Protein AF-A0A7S4SDG6-F1 (afdb_monomer)

Radius of gyration: 35.64 Å; Cα contacts (8 Å, |Δi|>4): 43; chains: 1; bounding box: 83×92×64 Å

Structure (mmCIF, N/CA/C/O backbone):
data_AF-A0A7S4SDG6-F1
#
_entry.id   AF-A0A7S4SDG6-F1
#
loop_
_atom_site.group_PDB
_atom_site.id
_atom_site.type_symbol
_atom_site.label_atom_id
_atom_site.label_alt_id
_atom_site.label_comp_id
_atom_site.label_asym_id
_atom_site.label_entity_id
_atom_site.label_seq_id
_atom_site.pdbx_PDB_ins_code
_atom_site.Cartn_x
_atom_site.Cartn_y
_atom_site.Cartn_z
_atom_site.occupancy
_atom_site.B_iso_or_equiv
_atom_site.auth_seq_id
_atom_sit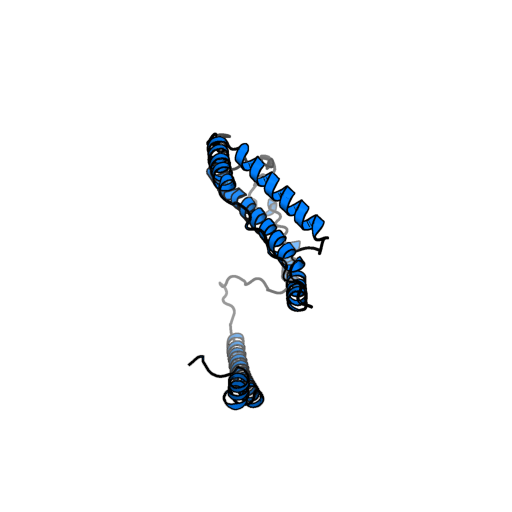e.auth_comp_id
_atom_site.auth_asym_id
_atom_site.auth_atom_id
_atom_site.pdbx_PDB_model_num
ATOM 1 N N . GLU A 1 1 ? -44.843 1.463 6.269 1.00 51.84 1 GLU A N 1
ATOM 2 C CA . GLU A 1 1 ? -44.405 0.567 7.367 1.00 51.84 1 GLU A CA 1
ATOM 3 C C . GLU A 1 1 ? -43.460 1.244 8.377 1.00 51.84 1 GLU A C 1
ATOM 5 O O . GLU A 1 1 ? -43.012 0.582 9.306 1.00 51.84 1 GLU A O 1
ATOM 10 N N . ASP A 1 2 ? -43.221 2.563 8.286 1.00 55.62 2 ASP A N 1
ATOM 11 C CA . ASP A 1 2 ? -42.221 3.277 9.100 1.00 55.62 2 ASP A CA 1
ATOM 12 C C . ASP A 1 2 ? -42.785 4.158 10.230 1.00 55.62 2 ASP A C 1
ATOM 14 O O . ASP A 1 2 ? -42.031 4.919 10.830 1.00 55.62 2 ASP A O 1
ATOM 18 N N . ASP A 1 3 ? -44.059 4.010 10.603 1.00 75.00 3 ASP A N 1
ATOM 19 C CA . ASP A 1 3 ? -44.690 4.850 11.642 1.00 75.00 3 ASP A CA 1
ATOM 20 C C . ASP A 1 3 ? -44.703 4.221 13.044 1.00 75.00 3 ASP A C 1
ATOM 22 O O . ASP A 1 3 ? -45.243 4.792 13.989 1.00 75.00 3 ASP A O 1
ATOM 26 N N . ARG A 1 4 ? -44.093 3.041 13.230 1.00 81.44 4 ARG A N 1
ATOM 27 C CA . ARG A 1 4 ? -44.053 2.411 14.561 1.00 81.44 4 ARG A CA 1
ATOM 28 C C . ARG A 1 4 ? -43.036 3.100 15.475 1.00 81.44 4 ARG A C 1
ATOM 30 O O . ARG A 1 4 ? -41.904 3.339 15.024 1.00 81.44 4 ARG A O 1
ATOM 37 N N . PRO A 1 5 ? -43.367 3.357 16.752 1.00 86.69 5 PRO A N 1
ATOM 38 C CA . PRO A 1 5 ? -42.433 3.929 17.713 1.00 86.69 5 PRO A CA 1
ATOM 39 C C . PRO A 1 5 ? -41.187 3.045 17.878 1.00 86.69 5 PRO A C 1
ATOM 41 O O . PRO A 1 5 ? -41.235 1.816 17.785 1.00 86.69 5 PRO A O 1
ATOM 44 N N . LEU A 1 6 ? -40.033 3.683 18.105 1.00 78.25 6 LEU A N 1
ATOM 45 C CA . LEU A 1 6 ? -38.722 3.019 18.147 1.00 78.25 6 LEU A CA 1
ATOM 46 C C . LEU A 1 6 ? -38.670 1.878 19.181 1.00 78.25 6 LEU A C 1
ATOM 48 O O . LEU A 1 6 ? -38.044 0.848 18.931 1.00 78.25 6 LEU A O 1
ATOM 52 N N . SER A 1 7 ? -39.357 2.043 20.313 1.00 82.44 7 SER A N 1
ATOM 53 C CA . SER A 1 7 ? -39.476 1.037 21.377 1.00 82.44 7 SER A CA 1
ATOM 54 C C . SER A 1 7 ? -40.078 -0.275 20.871 1.00 82.44 7 SER A C 1
ATOM 56 O O . SER A 1 7 ? -39.562 -1.354 21.162 1.00 82.44 7 SER A O 1
ATOM 58 N N . GLU A 1 8 ? -41.111 -0.188 20.041 1.00 80.88 8 GLU A N 1
ATOM 59 C CA . GLU A 1 8 ? -41.819 -1.339 19.491 1.00 80.88 8 GLU A CA 1
ATOM 60 C C . GLU A 1 8 ? -40.972 -2.059 18.430 1.00 80.88 8 GLU A C 1
ATOM 62 O O . GLU A 1 8 ? -40.900 -3.287 18.411 1.00 80.88 8 GLU A O 1
ATOM 67 N N . ARG A 1 9 ? -40.197 -1.317 17.623 1.00 77.56 9 ARG A N 1
ATOM 68 C CA . ARG A 1 9 ? -39.237 -1.917 16.672 1.00 77.56 9 ARG A CA 1
ATOM 69 C C . ARG A 1 9 ? -38.105 -2.661 17.371 1.00 77.56 9 ARG A C 1
ATOM 71 O O . ARG A 1 9 ? -37.624 -3.672 16.854 1.00 77.56 9 ARG A O 1
ATOM 78 N N . VAL A 1 10 ? -37.635 -2.158 18.512 1.00 75.88 10 VAL A N 1
ATOM 79 C CA . VAL A 1 10 ? -36.594 -2.828 19.306 1.00 75.88 10 VAL A CA 1
ATOM 80 C C . VAL A 1 10 ? -37.148 -4.108 19.928 1.00 75.88 10 VAL A C 1
ATOM 82 O O . VAL A 1 10 ? -36.482 -5.139 19.852 1.00 75.88 10 VAL A O 1
ATOM 85 N N . TYR A 1 11 ? -38.374 -4.072 20.451 1.00 76.06 11 TYR A N 1
ATOM 86 C CA . TYR A 1 11 ? -39.044 -5.242 21.021 1.00 76.06 11 TYR A CA 1
ATOM 87 C C . TYR A 1 11 ? -39.273 -6.345 19.974 1.00 76.06 11 TYR A C 1
ATOM 89 O O . TYR A 1 11 ? -38.861 -7.489 20.171 1.00 76.06 11 TYR A O 1
ATOM 97 N N . ILE A 1 12 ? -39.801 -5.983 18.801 1.00 74.50 12 ILE A N 1
ATOM 98 C CA . ILE A 1 12 ? -40.010 -6.899 17.668 1.00 74.50 12 ILE A CA 1
ATOM 99 C C . ILE A 1 12 ? -38.676 -7.498 17.191 1.00 74.50 12 ILE A C 1
ATOM 101 O O . ILE A 1 12 ? -38.557 -8.708 17.021 1.00 74.50 12 ILE A O 1
ATOM 105 N N . ASN A 1 13 ? -37.616 -6.692 17.060 1.00 69.69 13 ASN A N 1
ATOM 106 C CA . ASN A 1 13 ? -36.298 -7.202 16.666 1.00 69.69 13 ASN A CA 1
ATOM 107 C C . ASN A 1 13 ? -35.641 -8.117 17.711 1.00 69.69 13 ASN A C 1
ATOM 109 O O . ASN A 1 13 ? -34.747 -8.877 17.347 1.00 69.69 13 ASN A O 1
ATOM 113 N N . GLN A 1 14 ? -36.031 -8.044 18.983 1.00 64.75 14 GLN A N 1
ATOM 114 C CA . GLN A 1 14 ? -35.519 -8.933 20.030 1.00 64.75 14 GLN A CA 1
ATOM 115 C C . GLN A 1 14 ? -36.336 -10.226 20.153 1.00 64.75 14 GLN A C 1
ATOM 117 O O . GLN A 1 14 ? -35.763 -11.265 20.485 1.00 64.75 14 GLN A O 1
ATOM 122 N N . HIS A 1 15 ? -37.638 -10.180 19.849 1.00 61.69 15 HIS A N 1
ATOM 123 C CA . HIS A 1 15 ? -38.548 -11.320 19.985 1.00 61.69 15 HIS A CA 1
ATOM 124 C C . HIS A 1 15 ? -38.776 -12.108 18.682 1.00 61.69 15 HIS A C 1
ATOM 126 O O . HIS A 1 15 ? -38.845 -13.335 18.736 1.00 61.69 15 HIS A O 1
ATOM 132 N N . GLU A 1 16 ? -38.821 -11.458 17.513 1.00 62.25 16 GLU A N 1
ATOM 133 C CA . GLU A 1 16 ? -39.045 -12.131 16.219 1.00 62.25 16 GLU A CA 1
ATOM 134 C C . GLU A 1 16 ? -37.749 -12.619 15.560 1.00 62.25 16 GLU A C 1
ATOM 136 O O . GLU A 1 16 ? -37.719 -13.687 14.943 1.00 62.25 16 GLU A O 1
ATOM 141 N N . LYS A 1 17 ? -36.629 -11.902 15.732 1.00 55.94 17 LYS A N 1
ATOM 142 C CA . LYS A 1 17 ? -35.307 -12.408 15.326 1.00 55.94 17 LYS A CA 1
ATOM 143 C C . LYS A 1 17 ? -34.803 -13.339 16.419 1.00 55.94 17 LYS A C 1
ATOM 145 O O . LYS A 1 17 ? -34.017 -12.939 17.274 1.00 55.94 17 LYS A O 1
ATOM 150 N N . GLY A 1 18 ? -35.327 -14.565 16.384 1.00 56.06 18 GLY A N 1
ATOM 151 C CA . GLY A 1 18 ? -35.148 -15.631 17.364 1.00 56.06 18 GLY A CA 1
ATOM 152 C C . GLY A 1 18 ? -33.815 -15.603 18.113 1.00 56.06 18 GLY A C 1
ATOM 153 O O . GLY A 1 18 ? -32.746 -15.446 17.518 1.00 56.06 18 GLY A O 1
ATOM 154 N N . SER A 1 19 ? -33.922 -15.760 19.435 1.00 56.44 19 SER A N 1
ATOM 155 C CA . SER A 1 19 ? -32.847 -15.722 20.428 1.00 56.44 19 SER A CA 1
ATOM 156 C C . SER A 1 19 ? -31.460 -16.041 19.855 1.00 56.44 19 SER A C 1
ATOM 158 O O . SER A 1 19 ? -31.201 -17.125 19.331 1.00 56.44 19 SER A O 1
ATOM 160 N N . SER A 1 20 ? -30.528 -15.092 19.993 1.00 61.12 20 SER A N 1
ATOM 161 C CA . SER A 1 20 ? -29.140 -15.181 19.500 1.00 61.12 20 SER A CA 1
ATOM 162 C C . SER A 1 20 ? -28.416 -16.498 19.846 1.00 61.12 20 SER A C 1
ATOM 164 O O . SER A 1 20 ? -27.476 -16.892 19.155 1.00 61.12 20 SER A O 1
ATOM 166 N N . SER A 1 21 ? -28.883 -17.194 20.884 1.00 64.81 21 SER A N 1
ATOM 167 C CA . SER A 1 21 ? -28.520 -18.558 21.273 1.00 64.81 21 SER A CA 1
ATOM 168 C C . SER A 1 21 ? -28.777 -19.603 20.173 1.00 64.81 21 SER A C 1
ATOM 170 O O . SER A 1 21 ? -27.842 -20.305 19.779 1.00 64.81 21 SER A O 1
ATOM 172 N N . LYS A 1 22 ? -29.989 -19.664 19.600 1.00 68.25 22 LYS A N 1
ATOM 173 C CA . LYS A 1 22 ? -30.347 -20.657 18.569 1.00 68.25 22 LYS A CA 1
ATOM 174 C C . LYS A 1 22 ? -29.504 -20.474 17.306 1.00 68.25 22 LYS A C 1
ATOM 176 O O . LYS A 1 22 ? -28.868 -21.418 16.842 1.00 68.25 22 LYS A O 1
ATOM 181 N N . LEU A 1 23 ? -29.356 -19.231 16.843 1.00 68.94 23 LEU A N 1
ATOM 182 C CA . LEU A 1 23 ? -28.504 -18.902 15.693 1.00 68.94 23 LEU A CA 1
ATOM 183 C C . LEU A 1 23 ? -27.019 -19.234 15.924 1.00 68.94 23 LEU A C 1
ATOM 185 O O . LEU A 1 23 ? -26.302 -19.564 14.976 1.00 68.94 23 LEU A O 1
ATOM 189 N N . ARG A 1 24 ? -26.526 -19.141 17.167 1.00 74.44 24 ARG A N 1
ATOM 190 C CA . ARG A 1 24 ? -25.157 -19.553 17.522 1.00 74.44 24 ARG A CA 1
ATOM 191 C C . ARG A 1 24 ? -25.009 -21.075 17.517 1.00 74.44 24 ARG A C 1
ATOM 193 O O . ARG A 1 24 ? -24.010 -21.555 16.981 1.00 74.44 24 ARG A O 1
ATOM 200 N N . SER A 1 25 ? -25.995 -21.807 18.038 1.00 82.31 25 SER A N 1
ATOM 201 C CA . SER A 1 25 ? -25.990 -23.278 18.040 1.00 82.31 25 SER A CA 1
ATOM 202 C C . SER A 1 25 ? -25.995 -23.856 16.620 1.00 82.31 25 SER A C 1
ATOM 204 O O . SER A 1 25 ? -25.106 -24.627 16.270 1.00 82.31 25 SER A O 1
ATOM 206 N N . GLU A 1 26 ? -26.854 -23.353 15.729 1.00 84.25 26 GLU A N 1
ATOM 207 C CA . GLU A 1 26 ? -26.905 -23.820 14.337 1.00 84.25 26 GLU A CA 1
ATOM 208 C C . GLU A 1 26 ? -25.606 -23.550 13.566 1.00 84.25 26 GLU A C 1
ATOM 210 O O . GLU A 1 26 ? -25.170 -24.355 12.736 1.00 84.25 26 GLU A O 1
ATOM 215 N N . LYS A 1 27 ? -24.958 -22.405 13.822 1.00 86.31 27 LYS A N 1
ATOM 216 C CA . LYS A 1 27 ? -23.655 -22.084 13.223 1.00 86.31 27 LYS A CA 1
ATOM 217 C C . LYS A 1 27 ? -22.557 -23.017 13.734 1.00 86.31 27 LYS A C 1
ATOM 219 O O . LYS A 1 27 ? -21.703 -23.424 12.941 1.00 86.31 27 LYS A O 1
ATOM 224 N N . ALA A 1 28 ? -22.578 -23.368 15.020 1.00 88.88 28 ALA A N 1
ATOM 225 C CA . ALA A 1 28 ? -21.643 -24.328 15.597 1.00 88.88 28 ALA A CA 1
ATOM 226 C C . ALA A 1 28 ? -21.824 -25.723 14.974 1.00 88.88 28 ALA A C 1
ATOM 228 O O . ALA A 1 28 ? -20.839 -26.327 14.539 1.00 88.88 28 ALA A O 1
ATOM 229 N N . ASP A 1 29 ? -23.067 -26.175 14.802 1.00 92.38 29 ASP A N 1
ATOM 230 C CA . ASP A 1 29 ? -23.379 -27.476 14.201 1.00 92.38 29 ASP A CA 1
ATOM 231 C C . ASP A 1 29 ? -22.955 -27.559 12.732 1.00 92.38 29 ASP A C 1
ATOM 233 O O . ASP A 1 29 ? -22.361 -28.552 12.295 1.00 92.38 29 ASP A O 1
ATOM 237 N N . LYS A 1 30 ? -23.192 -26.493 11.956 1.00 94.25 30 LYS A N 1
ATOM 238 C CA . LYS A 1 30 ? -22.725 -26.394 10.562 1.00 94.25 30 LYS A CA 1
ATOM 239 C C . LYS A 1 30 ? -21.200 -26.488 10.480 1.00 94.25 30 LYS A C 1
ATOM 241 O O . LYS A 1 3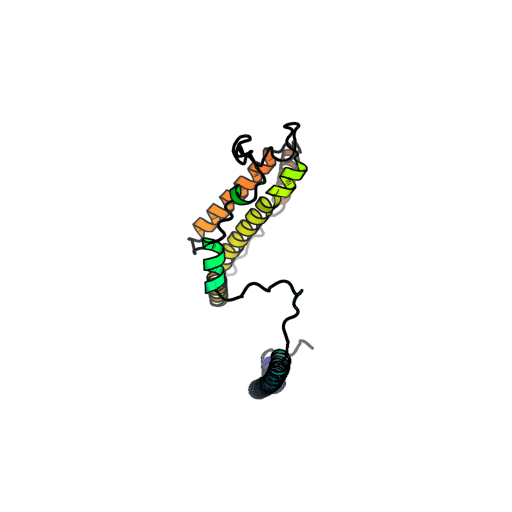0 ? -20.673 -27.221 9.639 1.00 94.25 30 LYS A O 1
ATOM 246 N N . LYS A 1 31 ? -20.483 -25.811 11.384 1.00 95.44 31 LYS A N 1
ATOM 247 C CA . LYS A 1 31 ? -19.014 -25.864 11.451 1.00 95.44 31 LYS A CA 1
ATOM 248 C C . LYS A 1 31 ? -18.513 -27.263 11.826 1.00 95.44 31 LYS A C 1
ATOM 250 O O . LYS A 1 31 ? -17.580 -27.761 11.197 1.00 95.44 31 LYS A O 1
ATOM 255 N N . ALA A 1 32 ? -19.153 -27.923 12.789 1.00 95.94 32 ALA A N 1
ATOM 256 C CA . ALA A 1 32 ? -18.803 -29.283 13.195 1.00 95.94 32 ALA A CA 1
ATOM 257 C C . ALA A 1 32 ? -19.003 -30.298 12.053 1.00 95.94 32 ALA A C 1
ATOM 259 O O . ALA A 1 32 ? -18.130 -31.135 11.803 1.00 95.94 32 ALA A O 1
ATOM 260 N N . LYS A 1 33 ? -20.112 -30.192 11.305 1.00 96.62 33 LYS A N 1
ATOM 261 C CA . LYS A 1 33 ? -20.370 -31.022 10.114 1.00 96.62 33 LYS A CA 1
ATOM 262 C C . LYS A 1 33 ? -19.314 -30.798 9.026 1.00 96.62 33 LYS A C 1
ATOM 264 O O . LYS A 1 33 ? -18.782 -31.770 8.491 1.00 96.62 33 LYS A O 1
ATOM 269 N N . ALA A 1 34 ? -18.955 -29.543 8.747 1.00 95.88 34 ALA A N 1
ATOM 270 C CA . ALA A 1 34 ? -17.927 -29.212 7.759 1.00 95.88 34 ALA A CA 1
ATOM 271 C C . ALA A 1 34 ? -16.552 -29.806 8.121 1.00 95.88 34 ALA A C 1
ATOM 273 O O . ALA A 1 34 ? -15.888 -30.394 7.266 1.00 95.88 34 ALA A O 1
ATOM 274 N N . LEU A 1 35 ? -16.154 -29.729 9.397 1.00 96.06 35 LEU A N 1
ATOM 275 C CA . LEU A 1 35 ? -14.890 -30.300 9.875 1.00 96.06 35 LEU A CA 1
ATOM 276 C C . LEU A 1 35 ? -14.844 -31.828 9.737 1.00 96.06 35 LEU A C 1
ATOM 278 O O . LEU A 1 35 ? -13.826 -32.362 9.298 1.00 96.06 35 LEU A O 1
ATOM 282 N N . LYS A 1 36 ? -15.947 -32.533 10.034 1.00 96.81 36 LYS A N 1
ATOM 283 C CA . LYS A 1 36 ? -16.042 -33.993 9.838 1.00 96.81 36 LYS A CA 1
ATOM 284 C C . LYS A 1 36 ? -15.897 -34.400 8.366 1.00 96.81 36 LYS A C 1
ATOM 286 O O . LYS A 1 36 ? -15.268 -35.411 8.062 1.00 96.81 36 LYS A O 1
ATOM 291 N N . ILE A 1 37 ? -16.459 -33.622 7.441 1.00 97.19 37 ILE A N 1
ATOM 292 C CA . ILE A 1 37 ? -16.331 -33.895 6.000 1.00 97.19 37 ILE A CA 1
ATOM 293 C C . ILE A 1 37 ? -14.890 -33.647 5.534 1.00 97.19 37 ILE A C 1
ATOM 295 O O . ILE A 1 37 ? -14.328 -34.465 4.803 1.00 97.19 37 ILE A O 1
ATOM 299 N N . ALA A 1 38 ? -14.273 -32.548 5.979 1.00 96.00 38 ALA A N 1
ATOM 300 C CA . ALA A 1 38 ? -12.896 -32.210 5.631 1.00 96.00 38 ALA A CA 1
ATOM 301 C C . ALA A 1 38 ? -11.896 -33.266 6.132 1.00 96.00 38 ALA A C 1
ATOM 303 O O . ALA A 1 38 ? -11.027 -33.696 5.371 1.00 96.00 38 ALA A O 1
ATOM 304 N N . SER A 1 39 ? -12.048 -33.743 7.373 1.00 97.00 39 SER A N 1
ATOM 305 C CA . SER A 1 39 ? -11.178 -34.787 7.928 1.00 97.00 39 SER A CA 1
ATOM 306 C C . SER A 1 39 ? -11.312 -36.112 7.171 1.00 97.00 39 SER A C 1
ATOM 308 O O . SER A 1 39 ? -10.298 -36.734 6.849 1.00 97.00 39 SER A O 1
ATOM 310 N N . LYS A 1 40 ? -12.538 -36.503 6.790 1.00 97.06 40 LYS A N 1
ATOM 311 C CA . LYS A 1 40 ? -12.788 -37.700 5.971 1.00 97.06 40 LYS A CA 1
ATOM 312 C C . LYS A 1 40 ? -12.118 -37.606 4.594 1.00 97.06 40 LYS A C 1
ATOM 314 O O . LYS A 1 40 ? -11.449 -38.552 4.181 1.00 97.06 40 LYS A O 1
ATOM 319 N N . ARG A 1 41 ? -12.233 -36.459 3.910 1.00 95.56 41 ARG A N 1
ATOM 320 C CA . ARG A 1 41 ? -11.563 -36.221 2.614 1.00 95.56 41 ARG A CA 1
ATOM 321 C C . ARG A 1 41 ? -10.042 -36.292 2.740 1.00 95.56 41 ARG A C 1
ATOM 323 O O . ARG A 1 41 ? -9.378 -36.915 1.916 1.00 95.56 41 ARG A O 1
ATOM 330 N N . LEU A 1 42 ? -9.489 -35.703 3.799 1.00 94.50 42 LEU A N 1
ATOM 331 C CA . LEU A 1 42 ? -8.048 -35.707 4.039 1.00 94.50 42 LEU A CA 1
ATOM 332 C C . LEU A 1 42 ? -7.510 -37.119 4.322 1.00 94.50 42 LEU A C 1
ATOM 334 O O . LEU A 1 42 ? -6.426 -37.464 3.851 1.00 94.50 42 LEU A O 1
ATOM 338 N N . ALA A 1 43 ? -8.271 -37.954 5.036 1.00 93.88 43 ALA A N 1
ATOM 339 C CA . ALA A 1 43 ? -7.926 -39.359 5.249 1.00 93.88 43 ALA A CA 1
ATOM 340 C C . ALA A 1 43 ? -7.910 -40.153 3.929 1.00 93.88 43 ALA A C 1
ATOM 342 O O . ALA A 1 43 ? -6.941 -40.865 3.665 1.00 93.88 43 ALA A O 1
ATOM 343 N N . GLN A 1 44 ? -8.914 -39.961 3.065 1.00 91.75 44 GLN A N 1
ATOM 344 C CA . GLN A 1 44 ? -8.975 -40.600 1.742 1.00 91.75 44 GLN A CA 1
ATOM 345 C C . GLN A 1 44 ? -7.805 -40.188 0.835 1.00 91.75 44 GLN A C 1
ATOM 347 O O . GLN A 1 44 ? -7.203 -41.028 0.172 1.00 91.75 44 GLN A O 1
ATOM 352 N N . MET A 1 45 ? -7.412 -38.910 0.837 1.00 88.19 45 MET A N 1
ATOM 353 C CA . MET A 1 45 ? -6.241 -38.462 0.066 1.00 88.19 45 MET A CA 1
ATOM 354 C C . MET A 1 45 ? -4.920 -39.044 0.589 1.00 88.19 45 MET A C 1
ATOM 356 O O . MET A 1 45 ? -3.958 -39.192 -0.167 1.00 88.19 45 MET A O 1
ATOM 360 N N . LYS A 1 46 ? -4.834 -39.348 1.889 1.00 88.75 46 LYS A N 1
ATOM 361 C CA . LYS A 1 46 ? -3.640 -39.964 2.480 1.00 88.75 46 LYS A CA 1
ATOM 362 C C . LYS A 1 46 ? -3.535 -41.453 2.146 1.00 88.75 46 LYS A C 1
ATOM 364 O O . LYS A 1 46 ? -2.417 -41.914 1.917 1.00 88.75 46 LYS A O 1
ATOM 369 N N . SER A 1 47 ? -4.647 -42.189 2.084 1.00 79.88 47 SER A N 1
ATOM 370 C CA . SER A 1 47 ? -4.622 -43.612 1.718 1.00 79.88 47 SER A CA 1
ATOM 371 C C . SER A 1 47 ? -4.226 -43.817 0.252 1.00 79.88 47 SER A C 1
ATOM 373 O O . SER A 1 47 ? -3.318 -44.600 -0.020 1.00 79.88 47 SER A O 1
ATOM 375 N N . THR A 1 48 ? -4.772 -43.028 -0.679 1.00 74.38 48 THR A N 1
ATOM 376 C CA . THR A 1 48 ? -4.429 -43.127 -2.115 1.00 74.38 48 THR A CA 1
ATOM 377 C C . THR A 1 48 ? -2.967 -42.759 -2.414 1.00 74.38 48 THR A C 1
ATOM 379 O O . THR A 1 48 ? -2.311 -43.374 -3.259 1.00 74.38 48 THR A O 1
ATOM 382 N N . LYS A 1 49 ? -2.386 -41.802 -1.674 1.00 69.88 49 LYS A N 1
ATOM 383 C CA . LYS A 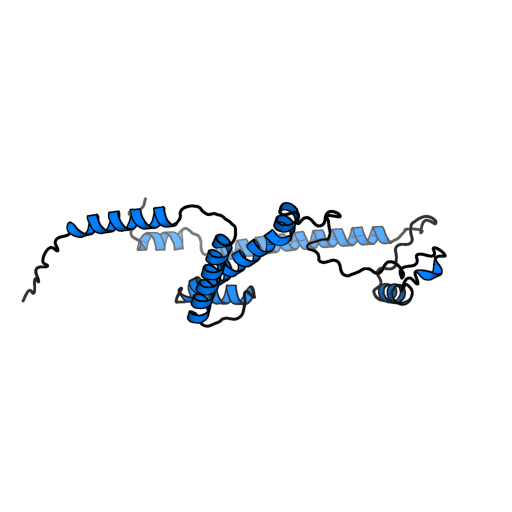1 49 ? -0.947 -41.481 -1.767 1.00 69.88 49 LYS A CA 1
ATOM 384 C C . LYS A 1 49 ? -0.034 -42.595 -1.244 1.00 69.88 49 LYS A C 1
ATOM 386 O O . LYS A 1 49 ? 1.125 -42.654 -1.651 1.00 69.88 49 LYS A O 1
ATOM 391 N N . LYS A 1 50 ? -0.504 -43.445 -0.324 1.00 66.75 50 LYS A N 1
ATOM 392 C CA . LYS A 1 50 ? 0.306 -44.541 0.230 1.00 66.75 50 LYS A CA 1
ATOM 393 C C . LYS A 1 50 ? 0.420 -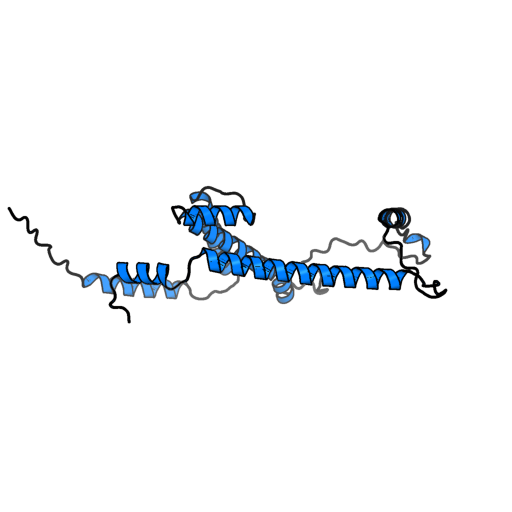45.704 -0.761 1.00 66.75 50 LYS A C 1
ATOM 395 O O . LYS A 1 50 ? 1.498 -46.276 -0.890 1.00 66.75 50 LYS A O 1
ATOM 400 N N . GLU A 1 51 ? -0.642 -45.991 -1.512 1.00 60.78 51 GLU A N 1
ATOM 401 C CA . GLU A 1 51 ? -0.668 -47.067 -2.516 1.00 60.78 51 GLU A CA 1
ATOM 402 C C . GLU A 1 51 ? 0.224 -46.768 -3.731 1.00 60.78 51 GLU A C 1
ATOM 404 O O . GLU A 1 51 ? 0.956 -47.637 -4.202 1.00 60.78 51 GLU A O 1
ATOM 409 N N . THR A 1 52 ? 0.271 -45.513 -4.184 1.00 58.53 52 THR A N 1
ATOM 410 C CA . THR A 1 52 ? 1.080 -45.108 -5.354 1.00 58.53 52 THR A CA 1
ATOM 411 C C . THR A 1 52 ? 2.595 -45.127 -5.120 1.00 58.53 52 THR A C 1
ATOM 413 O O . THR A 1 52 ? 3.362 -45.135 -6.086 1.00 58.53 52 THR A O 1
ATOM 416 N N . LYS A 1 53 ? 3.054 -45.175 -3.862 1.00 59.28 53 LYS A N 1
ATOM 417 C CA . LYS A 1 53 ? 4.486 -45.232 -3.510 1.00 59.28 53 LYS A CA 1
ATOM 418 C C . LYS A 1 53 ? 5.046 -46.652 -3.390 1.00 59.28 53 LYS A C 1
ATOM 420 O O . LYS A 1 53 ? 6.261 -46.801 -3.313 1.00 59.28 53 LYS A O 1
ATOM 425 N N . ALA A 1 54 ? 4.205 -47.688 -3.372 1.00 59.81 54 ALA A N 1
ATOM 426 C CA . ALA A 1 54 ? 4.656 -49.022 -2.982 1.00 59.81 54 ALA A CA 1
ATOM 427 C C . ALA A 1 54 ? 5.396 -49.810 -4.079 1.00 59.81 54 ALA A C 1
ATOM 429 O O . ALA A 1 54 ? 6.121 -50.741 -3.743 1.00 59.81 54 ALA A O 1
ATOM 430 N N . ARG A 1 55 ? 5.269 -49.488 -5.376 1.00 63.75 55 ARG A N 1
ATOM 431 C CA . ARG A 1 55 ? 5.937 -50.259 -6.445 1.00 63.75 55 ARG A CA 1
ATOM 432 C C . ARG A 1 55 ? 6.206 -49.420 -7.695 1.00 63.75 55 ARG A C 1
ATOM 434 O O . ARG A 1 55 ? 5.382 -49.387 -8.601 1.00 63.75 55 ARG A O 1
ATOM 441 N N . LYS A 1 56 ? 7.383 -48.800 -7.803 1.00 61.75 56 LYS A N 1
ATOM 442 C CA . LYS A 1 56 ? 7.923 -48.383 -9.110 1.00 61.75 56 LYS A CA 1
ATOM 443 C C . LYS A 1 56 ? 9.377 -48.827 -9.234 1.00 61.75 56 LYS A C 1
ATOM 445 O O . LYS A 1 56 ? 10.264 -48.287 -8.580 1.00 61.75 56 LYS A O 1
ATOM 450 N N . LYS A 1 57 ? 9.603 -49.846 -10.070 1.00 65.94 57 LYS A N 1
ATOM 451 C CA . LYS A 1 57 ? 10.934 -50.205 -10.571 1.00 65.94 57 LYS A CA 1
ATOM 452 C C . LYS A 1 57 ? 11.416 -49.032 -11.432 1.00 65.94 57 LYS A C 1
ATOM 454 O O . LYS A 1 57 ? 10.682 -48.582 -12.309 1.00 65.94 57 LYS A O 1
ATOM 459 N N . LYS A 1 58 ? 12.598 -48.494 -11.128 1.00 61.16 58 LYS A N 1
ATOM 460 C CA . LYS A 1 58 ? 13.161 -47.320 -11.810 1.00 61.16 58 LYS A CA 1
ATOM 461 C C . LYS A 1 58 ? 13.471 -47.686 -13.269 1.00 61.16 58 LYS A C 1
ATOM 463 O O . LYS A 1 58 ? 14.167 -48.665 -13.520 1.00 61.16 58 LYS A O 1
ATOM 468 N N . SER A 1 59 ? 12.915 -46.931 -14.215 1.00 69.19 59 SER A N 1
ATOM 469 C CA . SER A 1 59 ? 13.252 -47.022 -15.642 1.00 69.19 59 SER A CA 1
ATOM 470 C C . SER A 1 59 ? 14.710 -46.601 -15.850 1.00 69.19 59 SER A C 1
ATOM 472 O O . SER A 1 59 ? 15.146 -45.621 -15.252 1.00 69.19 59 SER A O 1
ATOM 474 N N . LYS A 1 60 ? 15.453 -47.312 -16.711 1.00 67.12 60 LYS A N 1
ATOM 475 C CA . LYS A 1 60 ? 16.852 -46.983 -17.057 1.00 67.12 60 LYS A CA 1
ATOM 476 C C . LYS A 1 60 ? 16.998 -45.659 -17.825 1.00 67.12 60 LYS A C 1
ATOM 478 O O . LYS A 1 60 ? 18.105 -45.146 -17.919 1.00 67.12 60 LYS A O 1
ATOM 483 N N . HIS A 1 61 ? 15.904 -45.121 -18.363 1.00 68.38 61 HIS A N 1
ATOM 484 C CA . HIS A 1 61 ? 15.896 -43.915 -19.200 1.00 68.38 61 HIS A CA 1
ATOM 485 C C . HIS A 1 61 ? 14.997 -42.805 -18.647 1.00 68.38 61 HIS A C 1
ATOM 487 O O . HIS A 1 61 ? 14.647 -41.875 -19.366 1.00 68.38 61 HIS A O 1
ATOM 493 N N . ALA A 1 62 ? 14.595 -42.891 -17.376 1.00 60.97 62 ALA A N 1
ATOM 494 C CA . ALA A 1 62 ? 13.990 -41.743 -16.716 1.00 60.97 62 ALA A CA 1
ATOM 495 C C . ALA A 1 62 ? 15.108 -40.766 -16.312 1.00 60.97 62 ALA A C 1
ATOM 497 O O . ALA A 1 62 ? 16.109 -41.222 -15.752 1.00 60.97 62 ALA A O 1
ATOM 498 N N . PRO A 1 63 ? 14.964 -39.453 -16.566 1.00 64.75 63 PRO A N 1
ATOM 499 C CA . PRO A 1 63 ? 15.889 -38.472 -16.020 1.00 64.75 63 PRO A CA 1
ATOM 500 C C . PRO A 1 63 ? 15.946 -38.650 -14.500 1.00 64.75 63 PRO A C 1
ATOM 502 O O . PRO A 1 63 ? 14.914 -38.782 -13.839 1.00 64.75 63 PRO A O 1
ATOM 505 N N . THR A 1 64 ? 17.159 -38.726 -13.955 1.00 65.56 64 THR A N 1
ATOM 506 C CA . THR A 1 64 ? 17.380 -38.863 -12.516 1.00 65.56 64 THR A CA 1
ATOM 507 C C . THR A 1 64 ? 16.797 -37.635 -11.827 1.00 65.56 64 THR A C 1
ATOM 509 O O . THR A 1 64 ? 17.377 -36.555 -11.900 1.00 65.56 64 THR A O 1
ATOM 512 N N . GLU A 1 65 ? 15.644 -37.783 -11.173 1.00 54.38 65 GLU A N 1
ATOM 513 C CA . GLU A 1 65 ? 15.113 -36.750 -10.287 1.00 54.38 65 GLU A CA 1
ATOM 514 C C . GLU A 1 65 ? 16.160 -36.499 -9.197 1.00 54.38 65 GLU A C 1
ATOM 516 O O . GLU A 1 65 ? 16.434 -37.362 -8.358 1.00 54.38 65 GLU A O 1
ATOM 521 N N . SER A 1 66 ? 16.809 -35.337 -9.259 1.00 58.38 66 SER A N 1
ATOM 522 C CA . SER A 1 66 ? 17.730 -34.871 -8.233 1.00 58.38 66 SER A CA 1
ATOM 523 C C . SER A 1 66 ? 17.023 -34.923 -6.882 1.00 58.38 66 SER A C 1
ATOM 525 O O . SER A 1 66 ? 15.924 -34.388 -6.725 1.00 58.38 66 SER A O 1
ATOM 527 N N . SER A 1 67 ? 17.652 -35.593 -5.923 1.00 55.66 67 SER A N 1
ATOM 528 C CA . SER A 1 67 ? 17.185 -35.718 -4.548 1.00 55.66 67 SER A CA 1
ATOM 529 C C . SER A 1 67 ? 16.668 -34.385 -3.993 1.00 55.66 67 SER A C 1
ATOM 531 O O . SER A 1 67 ? 17.374 -33.380 -3.994 1.00 55.66 67 SER A O 1
ATOM 533 N N . SER A 1 68 ? 15.438 -34.379 -3.469 1.00 61.72 68 SER A N 1
ATOM 534 C CA . SER A 1 68 ? 14.854 -33.218 -2.786 1.00 61.72 68 SER A CA 1
ATOM 535 C C . SER A 1 68 ? 15.386 -33.037 -1.355 1.00 61.72 68 SER A C 1
ATOM 537 O O . SER A 1 68 ? 14.811 -32.279 -0.570 1.00 61.72 68 SER A O 1
ATOM 539 N N . LEU A 1 69 ? 16.419 -33.786 -0.952 1.00 69.25 69 LEU A N 1
ATOM 540 C CA . LEU A 1 69 ? 17.024 -33.640 0.365 1.00 69.25 69 LEU A CA 1
ATOM 541 C C . LEU A 1 69 ? 17.867 -32.367 0.393 1.00 69.25 69 LEU A C 1
ATOM 543 O O . LEU A 1 69 ? 18.770 -32.168 -0.413 1.00 69.25 69 LEU A O 1
ATOM 547 N N . ARG A 1 70 ? 17.624 -31.534 1.408 1.00 62.31 70 ARG A N 1
ATOM 548 C CA . ARG A 1 70 ? 18.378 -30.298 1.664 1.00 62.31 70 ARG A CA 1
ATOM 549 C C . ARG A 1 70 ? 19.895 -30.523 1.724 1.00 62.31 70 ARG A C 1
ATOM 551 O O . ARG A 1 70 ? 20.653 -29.628 1.380 1.00 62.31 70 ARG A O 1
ATOM 558 N N . ARG A 1 71 ? 20.338 -31.713 2.141 1.00 69.25 71 ARG A N 1
ATOM 559 C CA . ARG A 1 71 ? 21.760 -32.079 2.172 1.00 69.25 71 ARG A CA 1
ATOM 560 C C . ARG A 1 71 ? 22.358 -32.197 0.765 1.00 69.25 71 ARG A C 1
ATOM 562 O O . ARG A 1 71 ? 23.447 -31.680 0.553 1.00 69.25 71 ARG A O 1
ATOM 569 N N . ASP A 1 72 ? 21.615 -32.777 -0.177 1.00 61.72 72 ASP A N 1
ATOM 570 C CA . ASP A 1 72 ? 22.046 -32.955 -1.571 1.00 61.72 72 ASP A CA 1
ATOM 571 C C . ASP A 1 72 ? 21.985 -31.644 -2.372 1.00 61.72 72 ASP A C 1
ATOM 573 O O . ASP A 1 72 ? 22.767 -31.417 -3.296 1.00 61.72 72 ASP A O 1
ATOM 577 N N . TYR A 1 73 ? 21.104 -30.729 -1.962 1.00 63.28 73 TYR A N 1
ATOM 578 C CA . TYR A 1 73 ? 21.057 -29.362 -2.478 1.00 63.28 73 TYR A CA 1
ATOM 579 C C . TYR A 1 73 ? 22.362 -28.599 -2.198 1.00 63.28 73 TYR A C 1
ATOM 581 O O . TYR A 1 73 ? 22.898 -27.951 -3.088 1.00 63.28 73 TYR A O 1
ATOM 589 N N . TYR A 1 74 ? 22.925 -28.709 -0.989 1.00 62.34 74 TYR A N 1
ATOM 590 C CA . TYR A 1 74 ? 24.174 -28.008 -0.658 1.00 62.34 74 TYR A CA 1
ATOM 591 C C . TYR A 1 74 ? 25.427 -28.713 -1.167 1.00 62.34 74 TYR A C 1
ATOM 593 O O . TYR A 1 74 ? 26.389 -28.032 -1.514 1.00 62.34 74 TYR A O 1
ATOM 601 N N . THR A 1 75 ? 25.443 -30.046 -1.245 1.00 62.59 75 THR A N 1
ATOM 602 C CA . THR A 1 75 ? 26.568 -30.738 -1.887 1.00 62.59 75 THR A CA 1
ATOM 603 C C . THR A 1 75 ? 26.596 -30.451 -3.379 1.00 62.59 75 THR A C 1
ATOM 605 O O . THR A 1 75 ? 27.665 -30.118 -3.867 1.00 62.59 75 THR A O 1
ATOM 608 N N . SER A 1 76 ? 25.456 -30.448 -4.081 1.00 58.41 76 SER A N 1
ATOM 609 C CA . SER A 1 76 ? 25.422 -30.049 -5.497 1.00 58.41 76 SER A CA 1
ATOM 610 C C . SER A 1 76 ? 25.755 -28.571 -5.718 1.00 58.41 76 SER A C 1
ATOM 612 O O . SER A 1 76 ? 26.436 -28.274 -6.688 1.00 58.41 76 SER A O 1
ATOM 614 N N . LEU A 1 77 ? 25.383 -27.647 -4.826 1.00 58.62 77 LEU A N 1
ATOM 615 C CA . LEU A 1 77 ? 25.807 -26.240 -4.932 1.00 58.62 77 LEU A CA 1
ATOM 616 C C . LEU A 1 77 ? 27.305 -26.029 -4.664 1.00 58.62 77 LEU A C 1
ATOM 618 O O . LEU A 1 77 ? 27.920 -25.203 -5.331 1.00 58.62 77 LEU A O 1
ATOM 622 N N . ASN A 1 78 ? 27.901 -26.771 -3.724 1.00 55.91 78 ASN A N 1
ATOM 623 C CA . ASN A 1 78 ? 29.328 -26.639 -3.407 1.00 55.91 78 ASN A CA 1
ATOM 624 C C . ASN A 1 78 ? 30.239 -27.466 -4.329 1.00 55.91 78 ASN A C 1
ATOM 626 O O . ASN A 1 78 ? 31.394 -27.094 -4.512 1.00 55.91 78 ASN A O 1
ATOM 630 N N . SER A 1 79 ? 29.753 -28.566 -4.919 1.00 54.31 79 SER A N 1
ATOM 631 C CA . SER A 1 79 ? 30.510 -29.377 -5.887 1.00 54.31 79 SER A CA 1
ATOM 632 C C . SER A 1 79 ? 30.240 -28.992 -7.344 1.00 54.31 79 SER A C 1
ATOM 634 O O . SER A 1 79 ? 31.091 -29.237 -8.191 1.00 54.31 79 SER A O 1
ATOM 636 N N . ASN A 1 80 ? 29.093 -28.360 -7.633 1.00 50.16 80 ASN A N 1
ATOM 637 C CA . ASN A 1 80 ? 28.788 -27.685 -8.899 1.00 50.16 80 ASN A CA 1
ATOM 638 C C . ASN A 1 80 ? 28.774 -26.163 -8.715 1.00 50.16 80 ASN A C 1
ATOM 640 O O . ASN A 1 80 ? 27.927 -25.466 -9.281 1.00 50.16 80 ASN A O 1
ATOM 644 N N . ALA A 1 81 ? 29.786 -25.615 -8.040 1.00 53.84 81 ALA A N 1
ATOM 645 C CA . ALA A 1 81 ? 30.393 -24.430 -8.624 1.00 53.84 81 ALA A CA 1
ATOM 646 C C . ALA A 1 81 ? 30.887 -24.887 -10.002 1.00 53.84 81 ALA A C 1
ATOM 648 O O . ALA A 1 81 ? 31.976 -25.443 -10.114 1.00 53.84 81 ALA A O 1
ATOM 649 N N . LEU A 1 82 ? 29.994 -24.807 -10.998 1.00 54.44 82 LEU A N 1
ATOM 650 C CA . LEU A 1 82 ? 30.238 -25.083 -12.402 1.00 54.44 82 LEU A CA 1
ATOM 651 C C . LEU A 1 82 ? 31.541 -24.382 -12.739 1.00 54.44 82 LEU A C 1
ATOM 653 O O . LEU A 1 82 ? 31.575 -23.171 -12.954 1.00 54.44 82 LEU A O 1
ATOM 657 N N . ASN A 1 83 ? 32.629 -25.144 -12.718 1.00 51.75 83 ASN A N 1
ATOM 658 C CA . ASN A 1 83 ? 33.888 -24.690 -13.238 1.00 51.75 83 ASN A CA 1
ATOM 659 C C . ASN A 1 83 ? 33.644 -24.661 -14.740 1.00 51.75 83 ASN A C 1
ATOM 661 O O . ASN A 1 83 ? 33.832 -25.657 -15.426 1.00 51.75 83 ASN A O 1
ATOM 665 N N . ILE A 1 84 ? 33.117 -23.535 -15.220 1.00 54.94 84 ILE A N 1
ATOM 666 C CA . ILE A 1 84 ? 32.793 -23.252 -16.623 1.00 54.94 84 ILE A CA 1
ATOM 667 C C . ILE A 1 84 ? 33.989 -23.567 -17.545 1.00 54.94 84 ILE A C 1
ATOM 669 O O . ILE A 1 84 ? 33.824 -23.797 -18.740 1.00 54.94 84 ILE A O 1
ATOM 673 N N . ASN A 1 85 ? 35.186 -23.679 -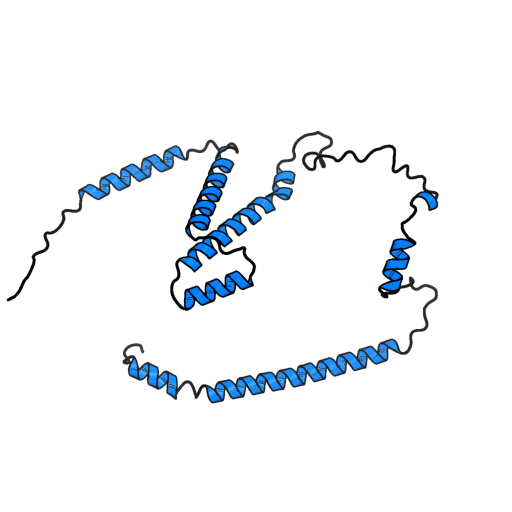16.970 1.00 54.62 85 ASN A N 1
ATOM 674 C CA . ASN A 1 85 ? 36.422 -24.035 -17.645 1.00 54.62 85 ASN A CA 1
ATOM 675 C C . ASN A 1 85 ? 36.608 -25.550 -17.893 1.00 54.62 85 ASN A C 1
ATOM 677 O O . ASN A 1 85 ? 37.477 -25.912 -18.679 1.00 54.62 85 ASN A O 1
ATOM 681 N N . SER A 1 86 ? 35.841 -26.453 -17.261 1.00 56.62 86 SER A N 1
ATOM 682 C CA . SER A 1 86 ? 35.993 -27.912 -17.452 1.00 56.62 86 SER A CA 1
ATOM 683 C C . SER A 1 86 ? 35.212 -28.468 -18.646 1.00 56.62 86 SER A C 1
ATOM 685 O O . SER A 1 86 ? 35.476 -29.585 -19.086 1.00 56.62 86 SER A O 1
ATOM 687 N N . SER A 1 87 ? 34.285 -27.692 -19.214 1.00 58.12 87 SER A N 1
ATOM 688 C CA . SER A 1 87 ? 33.468 -28.094 -20.366 1.00 58.12 87 SER A CA 1
ATOM 689 C C . SER A 1 87 ? 34.198 -28.068 -21.715 1.00 58.12 87 SER A C 1
ATOM 691 O O . SER A 1 87 ? 33.571 -28.359 -22.728 1.00 58.12 87 SER A O 1
ATOM 693 N N . GLY A 1 88 ? 35.482 -27.693 -21.782 1.00 53.09 88 GLY A N 1
ATOM 694 C CA . GLY A 1 88 ? 36.253 -27.633 -23.039 1.00 53.09 88 GLY A CA 1
ATOM 695 C C . GLY A 1 88 ? 35.751 -26.599 -24.063 1.00 53.09 88 GLY A C 1
ATOM 696 O O . GLY A 1 88 ? 36.425 -26.318 -25.049 1.00 53.09 88 GLY A O 1
ATOM 697 N N . VAL A 1 89 ? 34.596 -25.981 -23.813 1.00 53.16 89 VAL A N 1
ATOM 698 C CA . VAL A 1 89 ? 34.103 -24.799 -24.509 1.00 53.16 89 VAL A CA 1
ATOM 699 C C . VAL A 1 89 ? 34.854 -23.614 -23.921 1.00 53.16 89 VAL A C 1
ATOM 701 O O . VAL A 1 89 ? 34.511 -23.122 -22.848 1.00 53.16 89 VAL A O 1
ATOM 704 N N . GLY A 1 90 ? 35.916 -23.190 -24.603 1.00 49.00 90 GLY A N 1
ATOM 705 C CA . GLY A 1 90 ? 36.641 -21.961 -24.300 1.00 49.00 90 GLY A CA 1
ATOM 706 C C . GLY A 1 90 ? 35.752 -20.739 -24.516 1.00 49.00 90 GLY A C 1
ATOM 707 O O . GLY A 1 90 ? 35.914 -20.013 -25.490 1.00 49.00 90 GLY A O 1
ATOM 708 N N . ILE A 1 91 ? 34.797 -20.509 -23.616 1.00 54.41 91 ILE A N 1
ATOM 709 C CA . ILE A 1 91 ? 34.143 -19.215 -23.494 1.00 54.41 91 ILE A CA 1
ATOM 710 C C . ILE A 1 91 ? 35.131 -18.360 -22.715 1.00 54.41 91 ILE A C 1
ATOM 712 O O . ILE A 1 91 ? 35.284 -18.502 -21.504 1.00 54.41 91 ILE A O 1
ATOM 716 N N . THR A 1 92 ? 35.836 -17.483 -23.419 1.00 57.31 92 THR A N 1
ATOM 717 C CA . THR A 1 92 ? 36.624 -16.400 -22.832 1.00 57.31 92 THR A CA 1
ATOM 718 C C . THR A 1 92 ? 35.677 -15.403 -22.156 1.00 57.31 92 THR A C 1
ATOM 720 O O . THR A 1 92 ? 35.451 -14.288 -22.628 1.00 57.31 92 THR A O 1
ATOM 723 N N . ILE A 1 93 ? 35.095 -15.800 -21.020 1.00 56.78 93 ILE A N 1
ATOM 724 C CA . ILE A 1 93 ? 34.358 -14.925 -20.101 1.00 56.78 93 ILE A CA 1
ATOM 725 C C . ILE A 1 93 ? 35.398 -14.036 -19.410 1.00 56.78 93 ILE A C 1
ATOM 727 O O . ILE A 1 93 ? 35.767 -14.249 -18.262 1.00 56.78 93 ILE A O 1
ATOM 731 N N . GLY A 1 94 ? 35.981 -13.100 -20.153 1.00 56.56 94 GLY A N 1
ATOM 732 C CA . GLY A 1 94 ? 37.101 -12.322 -19.630 1.00 56.56 94 GLY A CA 1
ATOM 733 C C . GLY A 1 94 ? 37.701 -11.253 -20.535 1.00 56.56 94 GLY A C 1
ATOM 734 O O . GLY A 1 94 ? 38.528 -10.499 -20.044 1.00 56.56 94 GLY A O 1
ATOM 735 N N . ALA A 1 95 ? 37.307 -11.131 -21.810 1.00 53.16 95 ALA A N 1
ATOM 736 C CA . ALA A 1 95 ? 37.899 -10.115 -22.700 1.00 53.16 95 ALA A CA 1
ATOM 737 C C . ALA A 1 95 ? 36.911 -9.060 -23.226 1.00 53.16 95 ALA A C 1
ATOM 739 O O . ALA A 1 95 ? 37.309 -7.927 -23.471 1.00 53.16 95 ALA A O 1
ATOM 740 N N . ASN A 1 96 ? 35.612 -9.370 -23.295 1.00 55.31 96 ASN A N 1
ATOM 741 C CA . ASN A 1 96 ? 34.567 -8.369 -23.516 1.00 55.31 96 ASN A CA 1
ATOM 742 C C . ASN A 1 96 ? 33.858 -8.118 -22.191 1.00 55.31 96 ASN A C 1
ATOM 744 O O . ASN A 1 96 ? 32.776 -8.638 -21.930 1.00 55.31 96 ASN A O 1
ATOM 748 N N . ALA A 1 97 ? 34.550 -7.375 -21.326 1.00 57.16 97 ALA A N 1
ATOM 749 C CA . ALA A 1 97 ? 34.075 -6.943 -20.025 1.00 57.16 97 ALA A CA 1
ATOM 750 C C . ALA A 1 97 ? 32.610 -6.500 -20.108 1.00 57.16 97 ALA A C 1
ATOM 752 O O . ALA A 1 97 ? 32.264 -5.607 -20.888 1.00 57.16 97 ALA A O 1
ATOM 753 N N . TYR A 1 98 ? 31.761 -7.105 -19.280 1.00 59.44 98 TYR A N 1
ATOM 754 C CA . TYR A 1 98 ? 30.470 -6.533 -18.937 1.00 59.44 98 TYR A CA 1
ATOM 755 C C . TYR A 1 98 ? 30.749 -5.170 -18.297 1.00 59.44 98 TYR A C 1
ATOM 757 O O . TYR A 1 98 ? 30.967 -5.057 -17.093 1.00 59.44 98 TYR A O 1
ATOM 765 N N . LYS A 1 99 ? 30.829 -4.119 -19.117 1.00 67.19 99 LYS A N 1
ATOM 766 C CA . LYS A 1 99 ? 30.744 -2.758 -18.607 1.00 67.19 99 LYS A CA 1
ATOM 767 C C . LYS A 1 99 ? 29.345 -2.666 -18.008 1.00 67.19 99 LYS A C 1
ATOM 769 O O . LYS A 1 99 ? 28.406 -3.010 -18.731 1.00 67.19 99 LYS A O 1
ATOM 774 N N . PRO A 1 100 ? 29.180 -2.260 -16.738 1.00 66.56 100 PRO A N 1
ATOM 775 C CA . PRO A 1 100 ? 27.860 -1.971 -16.204 1.00 66.56 100 PRO A CA 1
ATOM 776 C C . PRO A 1 100 ? 27.228 -0.917 -17.117 1.00 66.56 100 PRO A C 1
ATOM 778 O O . PRO A 1 100 ? 27.598 0.254 -17.094 1.00 66.56 100 PRO A O 1
ATOM 781 N N . ARG A 1 101 ? 26.362 -1.371 -18.026 1.00 65.19 101 ARG A N 1
ATOM 782 C CA . ARG A 1 101 ? 25.654 -0.505 -18.959 1.00 65.19 101 ARG A CA 1
ATOM 783 C C . ARG A 1 101 ? 24.545 0.153 -18.169 1.00 65.19 101 ARG A C 1
ATOM 785 O O . ARG A 1 101 ? 23.749 -0.549 -17.542 1.00 65.19 101 ARG A O 1
ATOM 792 N N . ASP A 1 102 ? 24.511 1.480 -18.212 1.00 65.88 102 ASP A N 1
ATOM 793 C CA . ASP A 1 1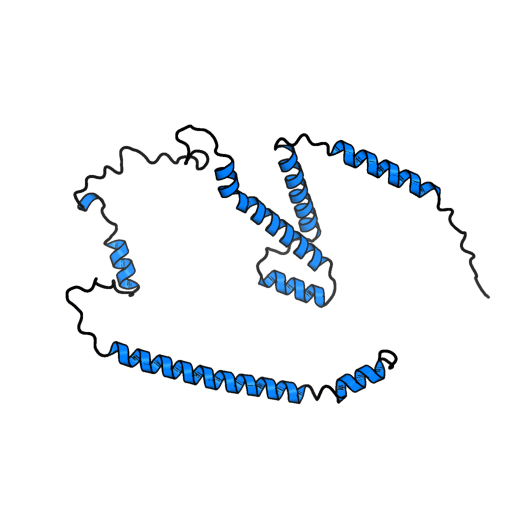02 ? 23.422 2.245 -17.622 1.00 65.88 102 ASP A CA 1
ATOM 794 C C . ASP A 1 102 ? 22.091 1.694 -18.173 1.00 65.88 102 ASP A C 1
ATOM 796 O O . ASP A 1 102 ? 21.943 1.611 -19.397 1.00 65.88 102 ASP A O 1
ATOM 800 N N . PRO A 1 103 ? 21.140 1.275 -17.316 1.00 68.19 103 PRO A N 1
ATOM 801 C CA . PRO A 1 103 ? 19.839 0.766 -17.745 1.00 68.19 103 PRO A CA 1
ATOM 802 C C . PRO A 1 103 ? 19.057 1.730 -18.639 1.00 68.19 103 PRO A C 1
ATOM 804 O O . PRO A 1 103 ? 18.186 1.285 -19.384 1.00 68.19 103 PRO A O 1
ATOM 807 N N . ARG A 1 104 ? 19.414 3.020 -18.640 1.00 67.12 104 ARG A N 1
ATOM 808 C CA . ARG A 1 104 ? 18.878 4.033 -19.560 1.00 67.12 104 ARG A CA 1
ATOM 809 C C . ARG A 1 104 ? 19.315 3.853 -21.020 1.00 67.12 104 ARG A C 1
ATOM 811 O O . ARG A 1 104 ? 18.694 4.435 -21.898 1.00 67.12 104 ARG A O 1
ATOM 818 N N . LEU A 1 105 ? 20.364 3.072 -21.286 1.00 64.88 105 LEU A N 1
ATOM 819 C CA . LEU A 1 105 ? 20.997 2.917 -22.607 1.00 64.88 105 LEU A CA 1
ATOM 820 C C . LEU A 1 105 ? 21.018 1.459 -23.102 1.00 64.88 105 LEU A C 1
ATOM 822 O O . LEU A 1 105 ? 21.740 1.136 -24.044 1.00 64.88 105 LEU A O 1
ATOM 826 N N . GLN A 1 106 ? 20.295 0.550 -22.439 1.00 62.34 106 GLN A N 1
ATOM 827 C CA . GLN A 1 106 ? 20.450 -0.893 -22.662 1.00 62.34 106 GLN A CA 1
ATOM 828 C C . GLN A 1 106 ? 19.911 -1.395 -24.009 1.00 62.34 106 GLN A C 1
ATOM 830 O O . GLN A 1 106 ? 20.485 -2.342 -24.546 1.00 62.34 106 GLN A O 1
ATOM 835 N N . ASP A 1 107 ? 18.883 -0.756 -24.573 1.00 60.69 107 ASP A N 1
ATOM 836 C CA . ASP A 1 107 ? 18.115 -1.358 -25.675 1.00 60.69 107 ASP A CA 1
ATOM 837 C C . ASP A 1 107 ? 18.410 -0.746 -27.055 1.00 60.69 107 ASP A C 1
ATOM 839 O O . ASP A 1 107 ? 18.148 -1.370 -28.082 1.00 60.69 107 ASP A O 1
ATOM 843 N N . THR A 1 108 ? 19.015 0.440 -27.115 1.00 59.34 108 THR A N 1
ATOM 844 C CA . THR A 1 108 ? 19.265 1.142 -28.378 1.00 59.34 108 THR A CA 1
ATOM 845 C C . THR A 1 108 ? 20.757 1.261 -28.651 1.00 59.34 108 THR A C 1
ATOM 847 O O . THR A 1 108 ? 21.445 2.117 -28.094 1.00 59.34 108 THR A O 1
ATOM 850 N N . LEU A 1 109 ? 21.246 0.469 -29.608 1.00 63.03 109 LEU A N 1
ATOM 851 C CA . LEU A 1 109 ? 22.553 0.674 -30.251 1.00 63.03 109 LEU A CA 1
ATOM 852 C C . LEU A 1 109 ? 22.724 2.105 -30.812 1.00 63.03 109 LEU A C 1
ATOM 854 O O . LEU A 1 109 ? 23.851 2.526 -31.044 1.00 63.03 109 LEU A O 1
ATOM 858 N N . SER A 1 110 ? 21.627 2.855 -31.005 1.00 64.56 110 SER A N 1
ATOM 859 C CA . SER A 1 110 ? 21.619 4.234 -31.512 1.00 64.56 110 SER A CA 1
ATOM 860 C C . SER A 1 110 ? 21.904 5.318 -30.464 1.00 64.56 110 SER A C 1
ATOM 862 O O . SER A 1 110 ? 22.056 6.478 -30.837 1.00 64.56 110 SER A O 1
ATOM 864 N N . GLY A 1 111 ? 21.951 4.984 -29.167 1.00 70.69 111 GLY A N 1
ATOM 865 C CA . GLY A 1 111 ? 22.127 5.976 -28.096 1.00 70.69 111 GLY A CA 1
ATOM 866 C C . GLY A 1 111 ? 20.946 6.942 -27.908 1.00 70.69 111 GLY A C 1
ATOM 867 O O . GLY A 1 111 ? 21.079 7.922 -27.178 1.00 70.69 111 GLY A O 1
ATOM 868 N N . HIS A 1 112 ? 19.800 6.686 -28.547 1.00 78.44 112 HIS A N 1
ATOM 869 C CA . HIS A 1 112 ? 18.583 7.478 -28.381 1.00 78.44 112 HIS A CA 1
ATOM 870 C C . HIS A 1 112 ? 17.730 6.935 -27.227 1.00 78.44 112 HIS A C 1
ATOM 872 O O . HIS A 1 112 ? 17.461 5.740 -27.172 1.00 78.44 112 HIS A O 1
ATOM 878 N N . LEU A 1 113 ? 17.288 7.805 -26.313 1.00 76.75 113 LEU A N 1
ATOM 879 C CA . LEU A 1 113 ? 16.398 7.413 -25.220 1.00 76.75 113 LEU A CA 1
ATOM 880 C C . LEU A 1 113 ? 15.020 7.043 -25.780 1.00 76.75 113 LEU A C 1
ATOM 882 O O . LEU A 1 113 ? 14.267 7.919 -26.201 1.00 76.75 113 LEU A O 1
ATOM 886 N N . ASP A 1 114 ? 14.677 5.759 -25.731 1.00 83.56 114 ASP A N 1
ATOM 887 C CA . ASP A 1 114 ? 13.319 5.296 -26.004 1.00 83.56 114 ASP A CA 1
ATOM 888 C C . ASP A 1 114 ? 12.404 5.681 -24.829 1.00 83.56 114 ASP A C 1
ATOM 890 O O . ASP A 1 114 ? 12.437 5.078 -23.749 1.00 83.56 114 ASP A O 1
ATOM 894 N N . GLN A 1 115 ? 11.620 6.741 -25.032 1.00 83.88 115 GLN A N 1
ATOM 895 C CA . GLN A 1 115 ? 10.716 7.282 -24.018 1.00 83.88 115 GLN A CA 1
ATOM 896 C C . GLN A 1 115 ? 9.618 6.286 -23.637 1.00 83.88 115 GLN A C 1
ATOM 898 O O . GLN A 1 115 ? 9.263 6.213 -22.461 1.00 83.88 115 GLN A O 1
ATOM 903 N N . ASP A 1 116 ? 9.127 5.487 -24.584 1.00 84.69 116 ASP A N 1
ATOM 904 C CA .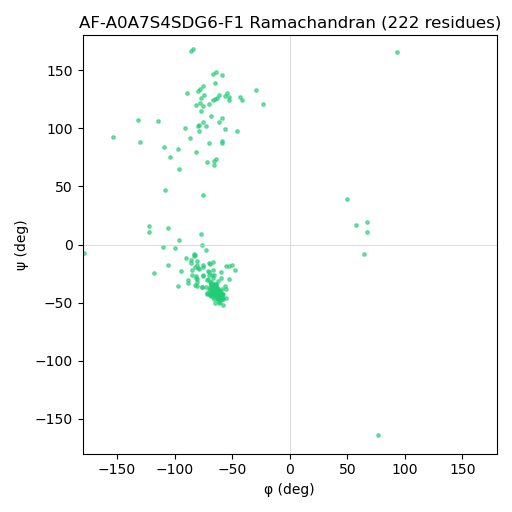 ASP A 1 116 ? 8.025 4.552 -24.349 1.00 84.69 116 ASP A CA 1
ATOM 905 C C . ASP A 1 116 ? 8.489 3.376 -23.489 1.00 84.69 116 ASP A C 1
ATOM 907 O O . ASP A 1 116 ? 7.801 2.957 -22.552 1.00 84.69 116 ASP A O 1
ATOM 911 N N . VAL A 1 117 ? 9.680 2.845 -23.778 1.00 84.31 117 VAL A N 1
ATOM 912 C CA . VAL A 1 117 ? 10.290 1.786 -22.963 1.00 84.31 117 VAL A CA 1
ATOM 913 C C . VAL A 1 117 ? 10.652 2.318 -21.579 1.00 84.31 117 VAL A C 1
ATOM 915 O O . VAL A 1 117 ? 10.416 1.629 -20.583 1.00 84.31 117 VAL A O 1
ATOM 918 N N . PHE A 1 118 ? 11.169 3.546 -21.487 1.00 83.31 118 PHE A N 1
ATOM 919 C CA . PHE A 1 118 ? 11.467 4.182 -20.206 1.00 83.31 118 PHE A CA 1
ATOM 920 C C . PHE A 1 118 ? 10.200 4.362 -19.355 1.00 83.31 118 PHE A C 1
ATOM 922 O O . PHE A 1 118 ? 10.164 3.905 -18.213 1.00 83.31 118 PHE A O 1
ATOM 929 N N . GLN A 1 119 ? 9.132 4.938 -19.914 1.00 86.25 119 GLN A N 1
ATOM 930 C CA . GLN A 1 119 ? 7.856 5.108 -19.210 1.00 86.25 119 GLN A CA 1
ATOM 931 C C . GLN A 1 119 ? 7.273 3.768 -18.758 1.00 86.25 119 GLN A C 1
ATOM 933 O O . GLN A 1 119 ? 6.854 3.641 -17.613 1.00 86.25 119 GLN A O 1
ATOM 938 N N . LYS A 1 120 ? 7.319 2.727 -19.596 1.00 87.19 120 LYS A N 1
ATOM 939 C CA . LYS A 1 120 ? 6.852 1.386 -19.203 1.00 87.19 120 LYS A CA 1
ATOM 940 C C . LYS A 1 120 ? 7.672 0.789 -18.062 1.00 87.19 120 LYS A C 1
ATOM 942 O O . LYS A 1 120 ? 7.106 0.180 -17.159 1.00 87.19 120 LYS A O 1
ATOM 947 N N . ARG A 1 121 ? 8.999 0.947 -18.095 1.00 84.38 121 ARG A N 1
ATOM 948 C CA . ARG A 1 121 ? 9.895 0.396 -17.067 1.00 84.38 121 ARG A CA 1
ATOM 949 C C . ARG A 1 121 ? 9.793 1.142 -15.742 1.00 84.38 121 ARG A C 1
ATOM 951 O O . ARG A 1 121 ? 9.996 0.509 -14.715 1.00 84.38 121 ARG A O 1
ATOM 958 N N . TYR A 1 122 ? 9.494 2.440 -15.757 1.00 87.12 122 TYR A N 1
ATOM 959 C CA . TYR A 1 122 ? 9.467 3.287 -14.560 1.00 87.12 122 TYR A CA 1
ATOM 960 C C . TYR A 1 122 ? 8.066 3.743 -14.130 1.00 87.12 122 TYR A C 1
ATOM 962 O O . TYR A 1 122 ? 7.946 4.359 -13.076 1.00 87.12 122 TYR A O 1
ATOM 970 N N . GLY A 1 123 ? 7.007 3.398 -14.867 1.00 87.81 123 GLY A N 1
ATOM 971 C CA . GLY A 1 123 ? 5.627 3.773 -14.535 1.00 87.81 123 GLY A CA 1
ATOM 972 C C . GLY A 1 123 ? 5.165 3.261 -13.169 1.00 87.81 123 GLY A C 1
ATOM 973 O O . GLY A 1 123 ? 4.415 3.937 -12.475 1.00 87.81 123 GLY A O 1
ATOM 974 N N . PHE A 1 124 ? 5.710 2.132 -12.702 1.00 92.69 124 PHE A N 1
ATOM 975 C CA . PHE A 1 124 ? 5.436 1.621 -11.354 1.00 92.69 124 PHE A CA 1
ATOM 976 C C . PHE A 1 124 ? 5.843 2.603 -10.238 1.00 92.69 124 PHE A C 1
ATOM 978 O O . PHE A 1 124 ? 5.32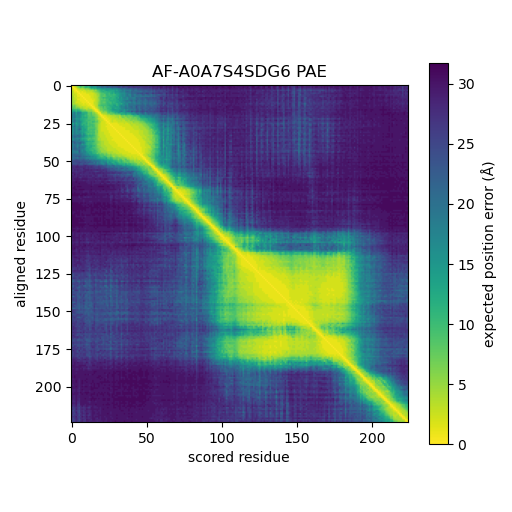1 2.513 -9.131 1.00 92.69 124 PHE A O 1
ATOM 985 N N . LEU A 1 125 ? 6.777 3.533 -10.487 1.00 90.06 125 LEU A N 1
ATOM 986 C CA . LEU A 1 125 ? 7.157 4.544 -9.495 1.00 90.06 125 LEU A CA 1
ATOM 987 C C . LEU A 1 125 ? 6.009 5.515 -9.215 1.00 90.06 125 LEU A C 1
ATOM 989 O O . LEU A 1 125 ? 5.856 5.953 -8.075 1.00 90.06 125 LEU A O 1
ATOM 993 N N . GLU A 1 126 ? 5.195 5.819 -10.227 1.00 89.44 126 GLU A N 1
ATOM 994 C CA . GLU A 1 126 ? 3.992 6.634 -10.057 1.00 89.44 126 GLU A CA 1
ATOM 995 C C . GLU A 1 126 ? 2.973 5.883 -9.196 1.00 89.44 126 GLU A C 1
ATOM 997 O O . GLU A 1 126 ? 2.470 6.439 -8.221 1.00 89.44 126 GLU A O 1
ATOM 1002 N N . GLU A 1 127 ? 2.758 4.593 -9.471 1.00 92.44 127 GLU A N 1
ATOM 1003 C CA . GLU A 1 127 ? 1.867 3.736 -8.679 1.00 92.44 127 GLU A CA 1
ATOM 1004 C C . GLU A 1 127 ? 2.315 3.651 -7.211 1.00 92.44 127 GLU A C 1
ATOM 1006 O O . GLU A 1 127 ? 1.514 3.867 -6.300 1.00 92.44 127 GLU A O 1
ATOM 1011 N N . VAL A 1 128 ? 3.609 3.417 -6.962 1.00 93.69 128 VAL A N 1
ATOM 1012 C CA . VAL A 1 128 ? 4.181 3.388 -5.604 1.00 93.69 128 VAL A CA 1
ATOM 1013 C C . VAL A 1 128 ? 3.963 4.729 -4.900 1.00 93.69 128 VAL A C 1
ATOM 1015 O O . VAL A 1 128 ? 3.539 4.769 -3.743 1.00 93.69 128 VAL A O 1
ATOM 1018 N N . GLN A 1 129 ? 4.197 5.844 -5.590 1.00 91.44 129 GLN A N 1
ATOM 1019 C CA . GLN A 1 129 ? 4.000 7.171 -5.014 1.00 91.44 129 GLN A CA 1
ATOM 1020 C C . GLN A 1 129 ? 2.524 7.442 -4.676 1.00 91.44 129 GLN A C 1
ATOM 1022 O O . GLN A 1 129 ? 2.220 7.991 -3.608 1.00 91.44 129 GLN A O 1
ATOM 1027 N N . GLU A 1 130 ? 1.596 7.044 -5.547 1.00 93.56 130 GLU A N 1
ATOM 1028 C CA . GLU A 1 130 ? 0.155 7.154 -5.314 1.00 93.56 130 GLU A CA 1
ATOM 1029 C C . GLU A 1 130 ? -0.306 6.304 -4.124 1.00 93.56 130 GLU A C 1
ATOM 1031 O O . GLU A 1 130 ? -1.085 6.779 -3.284 1.00 93.56 130 GLU A O 1
ATOM 1036 N N . GLU A 1 131 ? 0.200 5.075 -4.006 1.00 94.44 131 GLU A N 1
ATOM 1037 C CA . GLU A 1 131 ? -0.065 4.196 -2.868 1.00 94.44 131 GLU A CA 1
ATOM 1038 C C . GLU A 1 131 ? 0.423 4.807 -1.553 1.00 94.44 131 GLU A C 1
ATOM 1040 O O . GLU A 1 131 ? -0.308 4.809 -0.556 1.00 94.44 131 GLU A O 1
ATOM 1045 N N . GLU A 1 132 ? 1.617 5.395 -1.536 1.00 92.31 132 GLU A N 1
ATOM 1046 C CA . GLU A 1 132 ? 2.138 6.055 -0.342 1.00 92.31 132 GLU A CA 1
ATOM 1047 C C . GLU A 1 132 ? 1.299 7.286 0.051 1.00 92.31 132 GLU A C 1
ATOM 1049 O O . GLU A 1 132 ? 0.978 7.474 1.230 1.00 92.31 132 GLU A O 1
ATOM 1054 N N . ILE A 1 133 ? 0.861 8.096 -0.922 1.00 94.06 133 ILE A N 1
ATOM 1055 C CA . ILE A 1 133 ? -0.049 9.231 -0.680 1.00 94.06 133 ILE A CA 1
ATOM 1056 C C . ILE A 1 133 ? -1.396 8.744 -0.134 1.00 94.06 133 ILE A C 1
ATOM 1058 O O . ILE A 1 133 ? -1.980 9.365 0.764 1.00 94.06 133 ILE A O 1
ATOM 1062 N N . LYS A 1 134 ? -1.918 7.641 -0.670 1.00 94.56 134 LYS A N 1
ATOM 1063 C CA . LYS A 1 134 ? -3.166 7.029 -0.208 1.00 94.56 134 LYS A CA 1
ATOM 1064 C C . LYS A 1 134 ? -3.034 6.528 1.229 1.00 94.56 134 LYS A C 1
ATOM 1066 O O . LYS A 1 134 ? -3.924 6.801 2.037 1.00 94.56 134 LYS A O 1
ATOM 1071 N N . ASN A 1 135 ? -1.918 5.881 1.561 1.00 93.94 135 ASN A N 1
ATOM 1072 C CA . ASN A 1 135 ? -1.618 5.429 2.917 1.00 93.94 135 ASN A CA 1
ATOM 1073 C C . ASN A 1 135 ? -1.543 6.616 3.894 1.00 93.94 135 ASN A C 1
ATOM 1075 O O . ASN A 1 135 ? -2.191 6.576 4.939 1.00 93.94 135 ASN A O 1
ATOM 1079 N N . LEU A 1 136 ? -0.863 7.712 3.530 1.00 94.19 136 LEU A N 1
ATOM 1080 C CA . LEU A 1 136 ? -0.815 8.946 4.333 1.00 94.19 136 LEU A CA 1
ATOM 1081 C C . LEU A 1 136 ? -2.214 9.523 4.601 1.00 94.19 136 LEU A C 1
ATOM 1083 O O . LEU A 1 136 ? -2.571 9.817 5.743 1.00 94.19 136 LEU A O 1
ATOM 1087 N N . LYS A 1 137 ? -3.056 9.625 3.564 1.00 95.56 137 LYS A N 1
ATOM 1088 C CA . LYS A 1 137 ? -4.448 10.089 3.712 1.00 95.56 137 LYS A CA 1
ATOM 1089 C C . LYS A 1 137 ? -5.261 9.183 4.639 1.00 95.56 137 LYS A C 1
ATOM 1091 O O . LYS A 1 137 ? -6.070 9.678 5.426 1.00 95.56 137 LYS A O 1
ATOM 1096 N N . GLU A 1 138 ? -5.070 7.867 4.545 1.00 94.94 138 GLU A N 1
ATOM 1097 C CA . GLU A 1 138 ? -5.745 6.899 5.410 1.00 94.94 138 GLU A CA 1
ATOM 1098 C C . GLU A 1 138 ? -5.319 7.069 6.878 1.00 94.94 138 GLU A C 1
ATOM 1100 O O . GLU A 1 138 ? -6.190 7.120 7.754 1.00 94.94 138 GLU A O 1
ATOM 1105 N N . ARG A 1 139 ? -4.018 7.253 7.152 1.00 93.94 139 ARG A N 1
ATOM 1106 C CA . ARG A 1 139 ? -3.501 7.512 8.510 1.00 93.94 139 ARG A CA 1
ATOM 1107 C C . ARG A 1 139 ? -4.087 8.785 9.113 1.00 93.94 139 ARG A C 1
ATOM 1109 O O . ARG A 1 139 ? -4.664 8.727 10.203 1.00 93.94 139 ARG A O 1
ATOM 1116 N N . ILE A 1 140 ? -4.060 9.894 8.371 1.00 95.06 140 ILE A N 1
ATOM 1117 C CA . ILE A 1 140 ? -4.644 11.177 8.799 1.00 95.06 140 ILE A CA 1
ATOM 1118 C C . ILE A 1 140 ? -6.142 11.017 9.090 1.00 95.06 140 ILE A C 1
ATOM 1120 O O . ILE A 1 140 ? -6.635 11.444 10.138 1.00 95.06 140 ILE A O 1
ATOM 1124 N N . ARG A 1 141 ? -6.887 10.341 8.203 1.00 95.56 141 ARG A N 1
ATOM 1125 C CA . ARG A 1 141 ? -8.322 10.081 8.404 1.00 95.56 141 ARG A CA 1
ATOM 1126 C C . ARG A 1 141 ? -8.575 9.295 9.689 1.00 95.56 141 ARG A C 1
ATOM 1128 O O . ARG A 1 141 ? -9.493 9.624 10.437 1.00 95.56 141 ARG A O 1
ATOM 1135 N N . VAL A 1 142 ? -7.780 8.262 9.951 1.00 95.44 142 VAL A N 1
ATOM 1136 C CA . VAL A 1 142 ? -7.915 7.432 11.153 1.00 95.44 142 VAL A CA 1
ATOM 1137 C C . VAL A 1 142 ? -7.544 8.187 12.431 1.00 95.44 142 VAL A C 1
ATOM 1139 O O . VAL A 1 142 ? -8.161 7.944 13.473 1.00 95.44 142 VAL A O 1
ATOM 1142 N N . HIS A 1 143 ? -6.593 9.118 12.367 1.00 92.38 143 HIS A N 1
ATOM 1143 C CA . HIS A 1 143 ? -6.285 10.020 13.476 1.00 92.38 143 HIS A CA 1
ATOM 1144 C C . HIS A 1 143 ? -7.445 10.953 13.813 1.00 92.38 143 HIS A C 1
ATOM 1146 O O . HIS A 1 143 ? -7.787 11.099 14.985 1.00 92.38 143 HIS A O 1
ATOM 1152 N N . ARG A 1 144 ? -8.088 11.527 12.791 1.00 94.69 144 ARG A N 1
ATOM 1153 C CA . ARG A 1 144 ? -9.224 12.446 12.964 1.00 94.69 144 ARG A CA 1
ATOM 1154 C C . ARG A 1 144 ? -10.460 11.765 13.556 1.00 94.69 144 ARG A C 1
ATOM 1156 O O . ARG A 1 144 ? -11.269 12.413 14.212 1.00 94.69 144 ARG A O 1
ATOM 1163 N N . ILE A 1 145 ? -10.621 10.454 13.357 1.00 96.00 145 ILE A N 1
ATOM 1164 C CA . ILE A 1 145 ? -11.729 9.698 13.951 1.00 96.00 145 ILE A CA 1
ATOM 1165 C C . ILE A 1 145 ? -11.444 9.436 15.439 1.00 96.00 145 ILE A C 1
ATOM 1167 O O . ILE A 1 145 ? -10.554 8.661 15.818 1.00 96.00 145 ILE A O 1
ATOM 1171 N N . THR A 1 146 ? -12.268 10.029 16.299 1.00 95.75 146 THR A N 1
ATOM 1172 C CA . THR A 1 146 ? -12.217 9.850 17.754 1.00 95.75 146 THR A CA 1
ATOM 1173 C C . THR A 1 146 ? -13.012 8.614 18.218 1.00 95.75 146 THR A C 1
ATOM 1175 O O . THR A 1 146 ? -13.758 7.977 17.465 1.00 95.75 146 THR A O 1
ATOM 1178 N N . GLY A 1 147 ? -12.801 8.196 19.471 1.00 96.81 147 GLY A N 1
ATOM 1179 C CA . GLY A 1 147 ? -13.553 7.110 20.113 1.00 96.81 147 GLY A CA 1
ATOM 1180 C C . GLY A 1 147 ? -13.185 5.674 19.695 1.00 96.81 147 GLY A C 1
ATOM 1181 O O . GLY A 1 147 ? -12.130 5.398 19.113 1.00 96.81 147 GLY A O 1
ATOM 1182 N N . ARG A 1 148 ? -14.079 4.720 20.015 1.00 96.88 148 ARG A N 1
ATOM 1183 C CA . ARG A 1 148 ? -13.852 3.261 19.867 1.00 96.88 148 ARG A CA 1
ATOM 1184 C C . ARG A 1 148 ? -13.671 2.820 18.411 1.00 96.88 148 ARG A C 1
ATOM 1186 O O . ARG A 1 148 ? -12.894 1.906 18.136 1.00 96.88 148 ARG A O 1
ATOM 1193 N N . ARG A 1 149 ? -14.370 3.472 17.473 1.00 95.62 149 ARG A N 1
ATOM 1194 C CA . ARG A 1 149 ? -14.226 3.214 16.028 1.00 95.62 149 ARG A CA 1
ATOM 1195 C C . ARG A 1 149 ? -12.832 3.607 15.540 1.00 95.62 149 ARG A C 1
ATOM 1197 O O . ARG A 1 149 ? -12.175 2.790 14.900 1.00 95.62 149 ARG A O 1
ATOM 1204 N N . GLY A 1 150 ? -12.357 4.795 15.923 1.00 95.44 150 GLY A N 1
ATOM 1205 C CA . GLY A 1 150 ? -10.999 5.250 15.625 1.00 95.44 150 GLY A CA 1
ATOM 1206 C C . GLY A 1 150 ? -9.944 4.313 16.204 1.00 95.44 150 GLY A C 1
ATOM 1207 O O . GLY A 1 150 ? -9.039 3.887 15.495 1.00 95.44 150 GLY A O 1
ATOM 1208 N N . GLN A 1 151 ? -10.112 3.882 17.459 1.00 94.88 151 GLN A N 1
ATOM 1209 C CA . GLN A 1 151 ? -9.181 2.942 18.090 1.00 94.88 151 GLN A CA 1
ATOM 1210 C C . GLN A 1 151 ? -9.105 1.597 17.348 1.00 94.88 151 GLN A C 1
ATOM 1212 O O . GLN A 1 151 ? -8.014 1.052 17.185 1.00 94.88 151 GLN A O 1
ATOM 1217 N N . LYS A 1 152 ? -10.236 1.068 16.860 1.00 96.25 152 LYS A N 1
ATOM 1218 C CA . LYS A 1 152 ? -10.254 -0.165 16.055 1.00 96.25 152 LYS A CA 1
ATOM 1219 C C . LYS A 1 152 ? -9.512 0.013 14.726 1.00 96.25 152 LYS A C 1
ATOM 1221 O O . LYS A 1 152 ? -8.748 -0.867 14.343 1.00 96.25 152 LYS A O 1
ATOM 1226 N N . MET A 1 153 ? -9.706 1.147 14.052 1.00 95.00 153 MET A N 1
ATOM 1227 C CA . MET A 1 153 ? -9.030 1.456 12.785 1.00 95.00 153 MET A CA 1
ATOM 1228 C C . MET A 1 153 ? -7.517 1.635 12.984 1.00 95.00 153 MET A C 1
ATOM 1230 O O . MET A 1 153 ? -6.736 1.077 12.221 1.00 95.00 153 MET A O 1
ATOM 1234 N N . ARG A 1 154 ? -7.093 2.313 14.064 1.00 93.38 154 ARG A N 1
ATOM 1235 C CA . ARG A 1 154 ? -5.672 2.451 14.436 1.00 93.38 154 ARG A CA 1
ATOM 1236 C C . ARG A 1 154 ? -5.000 1.098 14.666 1.00 93.38 154 ARG A C 1
ATOM 1238 O O . ARG A 1 154 ? -3.889 0.873 14.196 1.00 93.38 154 ARG A O 1
ATOM 1245 N N . ARG A 1 155 ? -5.688 0.171 15.344 1.00 92.75 155 ARG A N 1
ATOM 1246 C CA . ARG A 1 155 ? -5.189 -1.203 15.533 1.00 92.75 155 ARG A CA 1
ATOM 1247 C C . ARG A 1 155 ? -5.025 -1.930 14.201 1.00 92.75 155 ARG A C 1
ATOM 1249 O O . ARG A 1 155 ? -3.967 -2.496 13.967 1.00 92.75 155 ARG A O 1
ATOM 1256 N N . LYS A 1 156 ? -6.021 -1.833 13.315 1.00 93.88 156 LYS A N 1
ATOM 1257 C CA . LYS A 1 156 ? -5.973 -2.465 11.990 1.00 93.88 156 LYS A CA 1
ATOM 1258 C C . LYS A 1 156 ? -4.778 -1.977 11.160 1.00 93.88 156 LYS A C 1
ATOM 1260 O O . LYS A 1 156 ? -4.037 -2.789 10.627 1.00 93.88 156 LYS A O 1
ATOM 1265 N N . ILE A 1 157 ? -4.549 -0.664 11.106 1.00 90.69 157 ILE A N 1
ATOM 1266 C CA . ILE A 1 157 ? -3.411 -0.092 10.364 1.00 90.69 157 ILE A CA 1
ATOM 1267 C C . ILE A 1 157 ? -2.070 -0.542 10.960 1.00 90.69 157 ILE A C 1
ATOM 1269 O O . ILE A 1 157 ? -1.132 -0.822 10.218 1.00 90.69 157 ILE A O 1
ATOM 1273 N N . LYS A 1 158 ? -1.980 -0.658 12.293 1.00 88.25 158 LYS A N 1
ATOM 1274 C CA . LYS A 1 158 ? -0.773 -1.156 12.968 1.00 88.25 158 LYS A CA 1
ATOM 1275 C C . LYS A 1 158 ? -0.470 -2.618 12.612 1.00 88.25 158 LYS A C 1
ATOM 1277 O O . LYS A 1 158 ? 0.693 -2.964 12.450 1.00 88.25 158 LYS A O 1
ATOM 1282 N N . GLU A 1 159 ? -1.498 -3.456 12.488 1.00 88.69 159 GLU A N 1
ATOM 1283 C CA . GLU A 1 159 ? -1.361 -4.865 12.085 1.00 88.69 159 GLU A CA 1
ATOM 1284 C C . GLU A 1 159 ? -0.928 -5.015 10.620 1.00 88.69 159 GLU A C 1
ATOM 1286 O O . GLU A 1 159 ? -0.161 -5.917 10.300 1.00 88.69 159 GLU A O 1
ATOM 1291 N N . GLU A 1 160 ? -1.371 -4.112 9.741 1.00 86.25 160 GLU A N 1
ATOM 1292 C CA . GLU A 1 160 ? -1.001 -4.101 8.318 1.00 86.25 160 GLU A CA 1
ATOM 1293 C C . GLU A 1 160 ? 0.452 -3.635 8.070 1.00 86.25 160 GLU A C 1
ATOM 1295 O O . GLU A 1 160 ? 0.916 -3.674 6.935 1.00 86.25 160 GLU A O 1
ATOM 1300 N N . GLY A 1 161 ? 1.186 -3.199 9.104 1.00 82.25 161 GLY A N 1
ATOM 1301 C CA . GLY A 1 161 ? 2.600 -2.822 8.984 1.00 82.25 161 GLY A CA 1
ATOM 1302 C C . GLY A 1 161 ? 2.859 -1.564 8.144 1.00 82.25 161 GLY A C 1
ATOM 1303 O O . GLY A 1 161 ? 3.984 -1.350 7.700 1.00 82.25 161 GLY A O 1
ATOM 1304 N N . LYS A 1 162 ? 1.843 -0.714 7.934 1.00 76.00 162 LYS A N 1
ATOM 1305 C CA . LYS A 1 162 ? 1.877 0.486 7.067 1.00 76.00 162 LYS A CA 1
ATOM 1306 C C . LYS A 1 162 ? 2.644 1.688 7.664 1.00 76.00 162 LYS A C 1
ATOM 1308 O O . LYS A 1 162 ? 2.218 2.843 7.562 1.00 76.00 162 LYS A O 1
ATOM 1313 N N . GLY A 1 163 ? 3.799 1.416 8.268 1.00 67.81 163 GLY A N 1
ATOM 1314 C CA . GLY A 1 163 ? 4.716 2.404 8.838 1.00 67.81 163 GLY A CA 1
ATOM 1315 C C . GLY A 1 163 ? 4.515 2.686 10.329 1.00 67.81 163 GLY A C 1
ATOM 1316 O O . GLY A 1 163 ? 3.513 2.307 10.941 1.00 67.81 163 GLY A O 1
ATOM 1317 N N . ALA A 1 164 ? 5.519 3.337 10.920 1.00 75.62 164 ALA A N 1
ATOM 1318 C CA . ALA A 1 164 ? 5.470 3.825 12.292 1.00 75.62 164 ALA A CA 1
ATOM 1319 C C . ALA A 1 164 ? 4.424 4.942 12.429 1.00 75.62 164 ALA A C 1
ATOM 1321 O O . ALA A 1 164 ? 4.202 5.712 11.497 1.00 75.62 164 ALA A O 1
ATOM 1322 N N . TRP A 1 165 ? 3.778 5.016 13.593 1.00 78.06 165 TRP A N 1
ATOM 1323 C CA . TRP A 1 165 ? 2.869 6.112 13.914 1.00 78.06 165 TRP A CA 1
ATOM 1324 C C . TRP A 1 165 ? 3.695 7.352 14.247 1.00 78.06 165 TRP A C 1
ATOM 1326 O O . TRP A 1 165 ? 4.306 7.421 15.311 1.00 78.06 165 TRP A O 1
ATOM 1336 N N . THR A 1 166 ? 3.720 8.286 13.311 1.00 83.94 166 THR A N 1
ATOM 1337 C CA . THR A 1 166 ? 4.241 9.649 13.443 1.00 83.94 166 THR A CA 1
ATOM 1338 C C . THR A 1 166 ? 3.183 10.568 14.052 1.00 83.94 166 THR A C 1
ATOM 1340 O O . THR A 1 166 ? 2.014 10.185 14.206 1.00 83.94 166 THR A O 1
ATOM 1343 N N . ALA A 1 167 ? 3.582 11.775 14.456 1.00 88.88 167 ALA A N 1
ATOM 1344 C CA . ALA A 1 167 ? 2.618 12.771 14.908 1.00 88.88 167 ALA A CA 1
ATOM 1345 C C . ALA A 1 167 ? 1.686 13.165 13.746 1.00 88.88 167 ALA A C 1
ATOM 1347 O O . ALA A 1 167 ? 2.085 13.172 12.583 1.00 88.88 167 ALA A O 1
ATOM 1348 N N . LEU A 1 168 ? 0.433 13.518 14.052 1.00 91.00 168 LEU A N 1
ATOM 1349 C CA . LEU A 1 168 ? -0.548 13.912 13.029 1.00 91.00 168 LEU A CA 1
ATOM 1350 C C . LEU A 1 168 ? -0.034 15.066 12.151 1.00 91.00 168 LEU A C 1
ATOM 1352 O O . LEU A 1 168 ? -0.247 15.068 10.943 1.00 91.00 168 LEU A O 1
ATOM 1356 N N . GLU A 1 169 ? 0.664 16.018 12.765 1.00 92.81 169 GLU A N 1
ATOM 1357 C CA . GLU A 1 169 ? 1.247 17.182 12.097 1.00 92.81 169 GLU A CA 1
ATOM 1358 C C . GLU A 1 169 ? 2.376 16.798 11.120 1.00 92.81 169 GLU A C 1
ATOM 1360 O O . GLU A 1 169 ? 2.463 17.336 10.015 1.00 92.81 169 GLU A O 1
ATOM 1365 N N . GLU A 1 170 ? 3.189 15.798 11.465 1.00 94.06 170 GLU A N 1
ATOM 1366 C CA . GLU A 1 170 ? 4.233 15.256 10.582 1.00 94.06 170 GLU A CA 1
ATOM 1367 C C . GLU A 1 170 ? 3.616 14.581 9.349 1.00 94.06 170 GLU A C 1
ATOM 1369 O O . GLU A 1 170 ? 4.065 14.786 8.223 1.00 94.06 170 GLU A O 1
ATOM 1374 N N . ASP A 1 171 ? 2.534 13.822 9.534 1.00 92.88 171 ASP A N 1
ATOM 1375 C CA . ASP A 1 171 ? 1.825 13.186 8.421 1.00 92.88 171 ASP A CA 1
ATOM 1376 C C . ASP A 1 171 ? 1.173 14.219 7.481 1.00 92.88 171 ASP A C 1
ATOM 1378 O O . ASP A 1 171 ? 1.160 14.035 6.258 1.00 92.88 171 ASP A O 1
ATOM 1382 N N . GLU A 1 172 ? 0.641 15.318 8.023 1.00 93.88 172 GLU A N 1
ATOM 1383 C CA . GLU A 1 172 ? 0.043 16.399 7.231 1.00 93.88 172 GLU A CA 1
ATOM 1384 C C . GLU A 1 172 ? 1.094 17.198 6.446 1.00 93.88 172 GLU A C 1
ATOM 1386 O O . GLU A 1 172 ? 0.886 17.489 5.261 1.00 93.88 172 GLU A O 1
ATOM 1391 N N . THR A 1 173 ? 2.233 17.506 7.069 1.00 94.38 173 THR A N 1
ATOM 1392 C CA . THR A 1 173 ? 3.357 18.190 6.407 1.00 94.38 173 THR A CA 1
ATOM 1393 C C . THR A 1 173 ? 3.992 17.318 5.326 1.00 94.38 173 THR A C 1
ATOM 1395 O O . THR A 1 173 ? 4.227 17.806 4.219 1.00 94.38 173 THR A O 1
ATOM 1398 N N . GLU A 1 174 ? 4.174 16.019 5.569 1.00 92.44 174 GLU A N 1
ATOM 1399 C CA . GLU A 1 174 ? 4.712 15.094 4.566 1.00 92.44 174 GLU A CA 1
ATOM 1400 C C . GLU A 1 174 ? 3.742 14.902 3.391 1.00 92.44 174 GLU A C 1
ATOM 1402 O O . GLU A 1 174 ? 4.157 14.888 2.227 1.00 92.44 174 GLU A O 1
ATOM 1407 N N . LEU A 1 175 ? 2.431 14.833 3.657 1.00 94.44 175 LEU A N 1
ATOM 1408 C CA . LEU A 1 175 ? 1.424 14.812 2.595 1.00 94.44 175 LEU A CA 1
ATOM 1409 C C . LEU A 1 175 ? 1.478 16.091 1.747 1.00 94.44 175 LEU A C 1
ATOM 1411 O O . LEU A 1 175 ? 1.333 16.017 0.522 1.00 94.44 175 LEU A O 1
ATOM 1415 N N . LYS A 1 176 ? 1.676 17.253 2.378 1.00 95.00 176 LYS A N 1
ATOM 1416 C CA . LYS A 1 176 ? 1.827 18.535 1.680 1.00 95.00 176 LYS A CA 1
ATOM 1417 C C . LYS A 1 176 ? 3.093 18.540 0.818 1.00 95.00 176 LYS A C 1
ATOM 1419 O O . LYS A 1 176 ? 2.985 18.766 -0.385 1.00 95.00 176 LYS A O 1
ATOM 1424 N N . ARG A 1 177 ? 4.241 18.158 1.387 1.00 93.31 177 ARG A N 1
ATOM 1425 C CA . ARG A 1 177 ? 5.534 18.058 0.687 1.00 93.31 177 ARG A CA 1
ATOM 1426 C C . ARG A 1 177 ? 5.455 17.158 -0.546 1.00 93.31 177 ARG A C 1
ATOM 1428 O O . ARG A 1 177 ? 5.913 17.522 -1.628 1.00 93.31 177 ARG A O 1
ATOM 1435 N N . ARG A 1 178 ? 4.828 15.985 -0.411 1.00 89.00 178 ARG A N 1
ATOM 1436 C CA . ARG A 1 178 ? 4.668 15.022 -1.514 1.00 89.00 178 ARG A CA 1
ATOM 1437 C C . ARG A 1 178 ? 3.738 15.529 -2.611 1.00 89.00 178 ARG A C 1
ATOM 1439 O O . ARG A 1 178 ? 4.025 15.315 -3.785 1.00 89.00 178 ARG A O 1
ATOM 1446 N N . LYS A 1 179 ? 2.656 16.227 -2.254 1.00 89.19 179 LYS A N 1
ATOM 1447 C CA . LYS A 1 179 ? 1.772 16.875 -3.236 1.00 89.19 179 LYS A CA 1
ATOM 1448 C C . LYS A 1 179 ? 2.481 18.000 -3.986 1.00 89.19 179 LYS A C 1
ATOM 1450 O O . LYS A 1 179 ? 2.342 18.087 -5.199 1.00 89.19 179 LYS A O 1
ATOM 1455 N N . GLU A 1 180 ? 3.241 18.834 -3.283 1.00 86.75 180 GLU A N 1
ATOM 1456 C CA . GLU A 1 180 ? 3.997 19.938 -3.887 1.00 86.75 180 GLU A CA 1
ATOM 1457 C C . GLU A 1 180 ? 5.060 19.425 -4.865 1.00 86.75 180 GLU A C 1
ATOM 1459 O O . GLU A 1 180 ? 5.166 19.937 -5.980 1.00 86.75 180 GLU A O 1
ATOM 1464 N N . SER A 1 181 ? 5.766 18.347 -4.507 1.00 81.31 181 SER A N 1
ATOM 1465 C CA . SER A 1 181 ? 6.692 17.670 -5.422 1.00 81.31 181 SER A CA 1
ATOM 1466 C C . SER A 1 181 ? 5.995 17.173 -6.694 1.00 81.31 181 SER A C 1
ATOM 1468 O O . SER A 1 181 ? 6.567 17.269 -7.775 1.00 81.31 181 SER A O 1
ATOM 1470 N N . TYR A 1 182 ? 4.762 16.668 -6.585 1.00 72.06 182 TYR A N 1
ATOM 1471 C CA . TYR A 1 182 ? 4.003 16.156 -7.730 1.00 72.06 182 TYR A CA 1
ATOM 1472 C C . TYR A 1 182 ? 3.608 17.275 -8.707 1.00 72.06 182 TYR A C 1
ATOM 1474 O O . TYR A 1 182 ? 3.691 17.114 -9.923 1.00 72.06 182 TYR A O 1
ATOM 1482 N N . VAL A 1 183 ? 3.242 18.445 -8.175 1.00 68.31 183 VAL A N 1
ATOM 1483 C CA . VAL A 1 183 ? 2.898 19.627 -8.981 1.00 68.31 183 VAL A CA 1
ATOM 1484 C C . VAL A 1 183 ? 4.124 20.162 -9.732 1.00 68.31 183 VAL A C 1
ATOM 1486 O O . VAL A 1 183 ? 4.017 20.507 -10.909 1.00 68.31 183 VAL A O 1
ATOM 1489 N N . TYR A 1 184 ? 5.301 20.171 -9.098 1.00 60.03 184 TYR A N 1
ATOM 1490 C CA . TYR A 1 184 ? 6.543 20.625 -9.737 1.00 60.03 184 TYR A CA 1
ATOM 1491 C C . TYR A 1 184 ? 7.024 19.699 -10.867 1.00 60.03 184 TYR A C 1
ATOM 1493 O O . TYR A 1 184 ? 7.517 20.183 -11.886 1.00 60.03 184 TYR A O 1
ATOM 1501 N N . CYS A 1 185 ? 6.845 18.381 -10.741 1.00 54.91 185 CYS A N 1
ATOM 1502 C CA . CYS A 1 185 ? 7.259 17.432 -11.780 1.00 54.91 185 CYS A CA 1
ATOM 1503 C C . CYS A 1 185 ? 6.424 17.544 -13.068 1.00 54.91 185 CYS A C 1
ATOM 1505 O O . CYS A 1 185 ? 6.976 17.424 -14.162 1.00 54.91 185 CYS A O 1
ATOM 1507 N N . ILE A 1 186 ? 5.126 17.851 -12.960 1.00 57.66 186 ILE A N 1
ATOM 1508 C CA . ILE A 1 186 ? 4.250 18.055 -14.127 1.00 57.66 186 ILE A CA 1
ATOM 1509 C C . ILE A 1 186 ? 4.622 19.345 -14.883 1.00 57.66 186 ILE A C 1
ATOM 1511 O O . ILE A 1 186 ? 4.528 19.391 -16.109 1.00 57.66 186 ILE A O 1
ATOM 1515 N N . GLY A 1 187 ? 5.105 20.374 -14.176 1.00 47.81 187 GLY A N 1
ATOM 1516 C CA . GLY A 1 187 ? 5.530 21.646 -14.773 1.00 47.81 187 GLY A CA 1
ATOM 1517 C C . GLY A 1 187 ? 6.821 21.572 -15.599 1.00 47.81 187 GLY A C 1
ATOM 1518 O O . GLY A 1 187 ? 6.988 22.353 -16.533 1.00 47.81 187 GLY A O 1
ATOM 1519 N N . CYS A 1 188 ? 7.716 20.621 -15.308 1.00 48.66 188 CYS A N 1
ATOM 1520 C CA . CYS A 1 188 ? 8.978 20.456 -16.043 1.00 48.66 188 CYS A CA 1
ATOM 1521 C C . CYS A 1 188 ? 8.851 19.601 -17.315 1.00 48.66 188 CYS A C 1
ATOM 1523 O O . CYS A 1 188 ? 9.723 19.670 -18.179 1.00 48.66 188 CYS A O 1
ATOM 1525 N N . GLN A 1 189 ? 7.771 18.831 -17.479 1.00 45.88 189 GLN A N 1
ATOM 1526 C CA . GLN A 1 189 ? 7.512 18.064 -18.701 1.00 45.88 189 GLN A CA 1
ATOM 1527 C C . GLN A 1 189 ? 6.578 18.823 -19.654 1.00 45.88 189 GLN A C 1
ATOM 1529 O O . GLN A 1 189 ? 5.453 18.411 -19.917 1.00 45.88 189 GLN A O 1
ATOM 1534 N N . GLY A 1 190 ? 7.046 19.965 -20.168 1.00 45.97 190 GLY A N 1
ATOM 1535 C CA . GLY A 1 190 ? 6.669 20.473 -21.496 1.00 45.97 190 GLY A CA 1
ATOM 1536 C C . GLY A 1 190 ? 5.188 20.724 -21.817 1.00 45.97 190 GLY A C 1
ATOM 1537 O O . GLY A 1 190 ? 4.860 20.862 -22.992 1.00 45.97 190 GLY A O 1
ATOM 1538 N N . LYS A 1 191 ? 4.280 20.816 -20.839 1.00 46.69 191 LYS A N 1
ATOM 1539 C CA . LYS A 1 191 ? 2.899 21.260 -21.084 1.00 46.69 191 LYS A CA 1
ATOM 1540 C C . LYS A 1 191 ? 2.767 22.743 -20.763 1.00 46.69 191 LYS A C 1
ATOM 1542 O O . LYS A 1 191 ? 2.280 23.137 -19.707 1.00 46.69 191 LYS A O 1
ATOM 1547 N N . THR A 1 192 ? 3.152 23.576 -21.724 1.00 48.44 192 THR A N 1
ATOM 1548 C CA . THR A 1 192 ? 2.687 24.963 -21.853 1.00 48.44 192 THR A CA 1
ATOM 1549 C C . THR A 1 192 ? 1.186 24.977 -22.165 1.00 48.44 192 THR A C 1
ATOM 1551 O O . THR A 1 192 ? 0.761 25.315 -23.262 1.00 48.44 192 THR A O 1
ATOM 1554 N N . ILE A 1 193 ? 0.343 24.577 -21.212 1.00 48.97 193 ILE A N 1
ATOM 1555 C CA . ILE A 1 193 ? -1.112 24.702 -21.344 1.00 48.97 193 ILE A CA 1
ATOM 1556 C C . ILE A 1 193 ? -1.656 25.364 -20.082 1.00 48.97 193 ILE A C 1
ATOM 1558 O O . ILE A 1 193 ? -2.038 24.719 -19.112 1.00 48.97 193 ILE A O 1
ATOM 1562 N N . SER A 1 194 ? -1.666 26.696 -20.131 1.00 45.78 194 SER A N 1
ATOM 1563 C CA . SER A 1 194 ? -2.821 27.525 -19.772 1.00 45.78 194 SER A CA 1
ATOM 1564 C C . SER A 1 194 ? -3.522 27.260 -18.425 1.00 45.78 194 SER A C 1
ATOM 1566 O O . SER A 1 194 ? -4.739 27.371 -18.319 1.00 45.78 194 SER A O 1
ATOM 1568 N N . TRP A 1 195 ? -2.786 26.965 -17.351 1.00 46.41 195 TRP A N 1
ATOM 1569 C CA . TRP A 1 195 ? -3.378 26.970 -16.000 1.00 46.41 195 TRP A CA 1
ATOM 1570 C C . TRP A 1 195 ? -3.616 28.387 -15.450 1.00 46.41 195 TRP A C 1
ATOM 1572 O O . TRP A 1 195 ? -4.448 28.576 -14.566 1.00 46.41 195 TRP A O 1
ATOM 1582 N N . TRP A 1 196 ? -2.973 29.406 -16.029 1.00 45.03 196 TRP A N 1
ATOM 1583 C CA . TRP A 1 196 ? -3.222 30.811 -15.684 1.00 45.03 196 TRP A CA 1
ATOM 1584 C C . TRP A 1 196 ? -4.586 31.331 -16.162 1.00 45.03 196 TRP A C 1
ATOM 1586 O O . TRP A 1 196 ? -5.116 32.268 -15.570 1.00 45.03 196 TRP A O 1
ATOM 1596 N N . PHE A 1 197 ? -5.205 30.712 -17.174 1.00 47.44 197 PHE A N 1
ATOM 1597 C CA . PHE A 1 197 ? -6.516 31.158 -17.660 1.00 47.44 197 PHE A CA 1
ATOM 1598 C C . PHE A 1 197 ? -7.678 30.650 -16.796 1.00 47.44 197 PHE A C 1
ATOM 1600 O O . PHE A 1 197 ? -8.669 31.354 -16.638 1.00 47.44 197 PHE A O 1
ATOM 1607 N N . TYR A 1 198 ? -7.553 29.482 -16.158 1.00 46.78 198 TYR A N 1
ATOM 1608 C CA . TYR A 1 198 ? -8.630 28.930 -15.323 1.00 46.78 198 TYR A CA 1
ATOM 1609 C C . TYR A 1 198 ? -8.684 29.506 -13.898 1.00 46.78 198 TYR A C 1
ATOM 1611 O O . TYR A 1 198 ? -9.730 29.444 -13.255 1.00 46.78 198 TYR A O 1
ATOM 1619 N N . PHE A 1 199 ? -7.597 30.110 -13.406 1.00 46.03 199 PHE A N 1
ATOM 1620 C CA . PHE A 1 199 ? -7.582 30.736 -12.076 1.00 46.03 199 PHE A CA 1
ATOM 1621 C C . PHE A 1 199 ? -8.113 32.184 -12.076 1.00 46.03 199 PHE A C 1
ATOM 1623 O O . PHE A 1 199 ? -8.587 32.673 -11.049 1.00 46.03 199 PHE A O 1
ATOM 1630 N N . SER A 1 200 ? -8.099 32.858 -13.232 1.00 45.66 200 SER A N 1
ATOM 1631 C CA . SER A 1 200 ? -8.579 34.244 -13.358 1.00 45.66 200 SER A CA 1
ATOM 1632 C C . SER A 1 200 ? -10.108 34.346 -13.496 1.00 45.66 200 SER A C 1
ATOM 1634 O O . SER A 1 200 ? -10.710 35.313 -13.042 1.00 45.66 200 SER A O 1
ATOM 1636 N N . VAL A 1 201 ? -10.777 33.332 -14.061 1.00 50.81 201 VAL A N 1
ATOM 1637 C CA . VAL A 1 201 ? -12.233 33.407 -14.308 1.00 50.81 201 VAL A CA 1
ATOM 1638 C C . VAL A 1 201 ? -13.061 33.064 -13.060 1.00 50.81 201 VAL A C 1
ATOM 1640 O O . VAL A 1 201 ? -14.082 33.699 -12.812 1.00 50.81 201 VAL A O 1
ATOM 1643 N N . ASN A 1 202 ? -12.608 32.134 -12.211 1.00 49.44 202 ASN A N 1
ATOM 1644 C CA . ASN A 1 202 ? -13.371 31.747 -11.012 1.00 49.44 202 ASN A CA 1
ATOM 1645 C C . ASN A 1 202 ? -13.313 32.785 -9.879 1.00 49.44 202 ASN A C 1
ATOM 1647 O O . ASN A 1 202 ? -14.267 32.917 -9.121 1.00 49.44 202 ASN A O 1
ATOM 1651 N N . THR A 1 203 ? -12.251 33.591 -9.793 1.00 52.12 203 THR A N 1
ATOM 1652 C CA . THR A 1 203 ? -12.146 34.647 -8.768 1.00 52.12 203 THR A CA 1
ATOM 1653 C C . THR A 1 203 ? -13.021 35.871 -9.059 1.00 52.12 203 THR A C 1
ATOM 1655 O O . THR A 1 203 ? -13.350 36.621 -8.138 1.00 52.12 203 THR A O 1
ATOM 1658 N N . ILE A 1 204 ? -13.447 36.066 -10.312 1.00 54.44 204 ILE A N 1
ATOM 1659 C CA . ILE A 1 204 ? -14.378 37.140 -10.691 1.00 54.44 204 ILE A CA 1
ATOM 1660 C C . ILE A 1 204 ? -15.828 36.751 -10.365 1.00 54.44 204 ILE A C 1
ATOM 1662 O O . ILE A 1 204 ? -16.594 37.600 -9.911 1.00 54.44 204 ILE A O 1
ATOM 1666 N N . ILE A 1 205 ? -16.199 35.476 -10.518 1.00 56.31 205 ILE A N 1
ATOM 1667 C CA . ILE A 1 205 ? -17.568 35.008 -10.245 1.00 56.31 205 ILE A CA 1
ATOM 1668 C C . ILE A 1 205 ? -17.871 35.032 -8.736 1.00 56.31 205 ILE A C 1
ATOM 1670 O O . ILE A 1 205 ? -18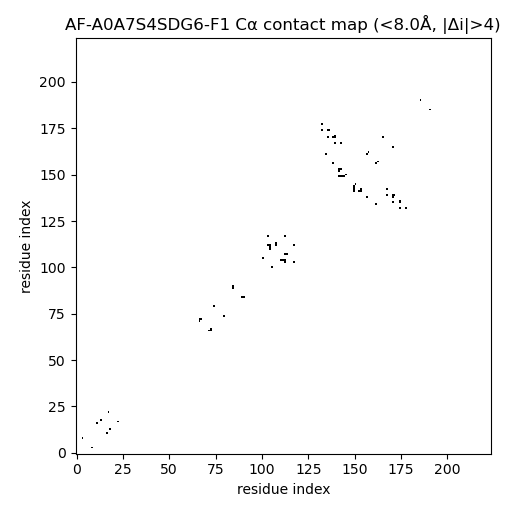.935 35.507 -8.337 1.00 56.31 205 ILE A O 1
ATOM 1674 N N . ASP A 1 206 ? -16.913 34.657 -7.884 1.00 49.84 206 ASP A N 1
ATOM 1675 C CA . ASP A 1 206 ? -17.116 34.669 -6.426 1.00 49.84 206 ASP A CA 1
ATOM 1676 C C . ASP A 1 206 ? -17.204 36.088 -5.832 1.00 49.84 206 ASP A C 1
ATOM 1678 O O . ASP A 1 206 ? -17.836 36.294 -4.795 1.00 49.84 206 ASP A O 1
ATOM 1682 N N . ARG A 1 207 ? -16.642 37.107 -6.500 1.00 51.97 207 ARG A N 1
ATOM 1683 C CA . ARG A 1 207 ? -16.760 38.510 -6.059 1.00 51.97 207 ARG A CA 1
ATOM 1684 C C . ARG A 1 207 ? -18.097 39.164 -6.406 1.00 51.97 207 ARG A C 1
ATOM 1686 O O . ARG A 1 207 ? -18.465 40.128 -5.741 1.00 51.97 207 ARG A O 1
ATOM 1693 N N . ILE A 1 208 ? -18.837 38.652 -7.390 1.00 55.41 208 ILE A N 1
ATOM 1694 C CA . ILE A 1 208 ? -20.151 39.202 -7.765 1.00 55.41 208 ILE A CA 1
ATOM 1695 C C . ILE A 1 208 ? -21.258 38.690 -6.823 1.00 55.41 208 ILE A C 1
ATOM 1697 O O . ILE A 1 208 ? -22.232 39.397 -6.578 1.00 55.41 208 ILE A O 1
ATOM 1701 N N . ILE A 1 209 ? -21.096 37.510 -6.217 1.00 53.59 209 ILE A N 1
ATOM 1702 C CA . ILE A 1 209 ? -22.138 36.885 -5.379 1.00 53.59 209 ILE A CA 1
ATOM 1703 C C . ILE A 1 209 ? -22.184 37.459 -3.944 1.00 53.59 209 ILE A C 1
ATOM 1705 O O . ILE A 1 209 ? -23.205 37.353 -3.268 1.00 53.59 209 ILE A O 1
ATOM 1709 N N . ILE A 1 210 ? -21.133 38.141 -3.478 1.00 54.19 210 ILE A N 1
ATOM 1710 C CA . ILE A 1 210 ? -21.044 38.628 -2.084 1.00 54.19 210 ILE A CA 1
ATOM 1711 C C . ILE A 1 210 ? -21.770 39.975 -1.854 1.00 54.19 210 ILE A C 1
ATOM 1713 O O . ILE A 1 210 ? -21.992 40.360 -0.711 1.00 54.19 210 ILE A O 1
ATOM 1717 N N . ILE A 1 211 ? -22.231 40.678 -2.896 1.00 55.50 211 ILE A N 1
ATOM 1718 C CA . ILE A 1 211 ? -22.877 42.002 -2.735 1.00 55.50 211 ILE A CA 1
ATOM 1719 C C . ILE A 1 211 ? -24.383 41.903 -2.378 1.00 55.50 211 ILE A C 1
ATOM 1721 O O . ILE A 1 211 ? -25.001 42.901 -2.029 1.00 55.50 211 ILE A O 1
ATOM 1725 N N . GLY A 1 212 ? -24.997 40.713 -2.400 1.00 53.03 212 GLY A N 1
ATOM 1726 C CA . GLY A 1 212 ? -26.461 40.577 -2.291 1.00 53.03 212 GLY A CA 1
ATOM 1727 C C . GLY A 1 212 ? -27.055 40.197 -0.930 1.00 53.03 212 GLY A C 1
ATOM 1728 O O . GLY A 1 212 ? -28.275 40.079 -0.844 1.00 53.03 212 GLY A O 1
ATOM 1729 N N . HIS A 1 213 ? -26.260 39.945 0.114 1.00 50.91 213 HIS A N 1
ATOM 1730 C CA . HIS A 1 213 ? -26.789 39.370 1.359 1.00 50.91 213 HIS A CA 1
ATOM 1731 C C . HIS A 1 213 ? -26.796 40.385 2.511 1.00 50.91 213 HIS A C 1
ATOM 1733 O O . HIS A 1 213 ? -25.889 40.418 3.340 1.00 50.91 213 HIS A O 1
ATOM 1739 N N . GLU A 1 214 ? -27.846 41.209 2.566 1.00 63.47 214 GLU A N 1
ATOM 1740 C CA . GLU A 1 214 ? -28.159 42.030 3.741 1.00 63.47 214 GLU A CA 1
ATOM 1741 C C . GLU A 1 214 ? -28.428 41.127 4.965 1.00 63.47 214 GLU A C 1
ATOM 1743 O O . GLU A 1 214 ? -29.224 40.180 4.880 1.00 63.47 214 GLU A O 1
ATOM 1748 N N . PRO A 1 215 ? -27.777 41.372 6.115 1.00 60.25 215 PRO A N 1
ATOM 1749 C CA . PRO A 1 215 ? -28.065 40.647 7.343 1.00 60.25 215 PRO A CA 1
ATOM 1750 C C . PRO A 1 215 ? -29.385 41.141 7.950 1.00 60.25 215 PRO A C 1
ATOM 1752 O O . PRO A 1 215 ? -29.517 42.303 8.324 1.00 60.25 215 PRO A O 1
ATOM 1755 N N . LYS A 1 216 ? -30.370 40.243 8.078 1.00 60.56 216 LYS A N 1
ATOM 1756 C CA . LYS A 1 216 ? -31.586 40.502 8.859 1.00 60.56 216 LYS A CA 1
ATOM 1757 C C . LYS A 1 216 ? -31.237 40.526 10.345 1.00 60.56 216 LYS A C 1
ATOM 1759 O O . LYS A 1 216 ? -30.734 39.538 10.878 1.00 60.56 216 LYS A O 1
ATOM 1764 N N . GLU A 1 217 ? -31.520 41.656 10.981 1.00 58.81 217 GLU A N 1
ATOM 1765 C CA . GLU A 1 217 ? -31.345 41.892 12.411 1.00 58.81 217 GLU A CA 1
ATOM 1766 C C . GLU A 1 217 ? -32.115 40.857 13.246 1.00 58.81 217 GLU A C 1
ATOM 1768 O O . GLU A 1 217 ? -33.312 40.625 13.048 1.00 58.81 217 GLU A O 1
ATOM 1773 N N . ALA A 1 218 ? -31.407 40.222 14.179 1.00 62.72 218 ALA A N 1
ATOM 1774 C CA . ALA A 1 218 ? -31.982 39.330 15.171 1.00 62.72 218 ALA A CA 1
ATOM 1775 C C . ALA A 1 218 ? -32.637 40.169 16.277 1.00 62.72 218 ALA A C 1
ATOM 1777 O O . ALA A 1 218 ? -31.980 40.994 16.908 1.00 62.72 218 ALA A O 1
ATOM 1778 N N . LYS A 1 219 ? -33.939 39.964 16.498 1.00 60.53 219 LYS A N 1
ATOM 1779 C CA . LYS A 1 219 ? -34.652 40.496 17.661 1.00 60.53 219 LYS A CA 1
ATOM 1780 C C . LYS A 1 219 ? -34.401 39.579 18.855 1.00 60.53 219 LYS A C 1
ATOM 1782 O O . LYS A 1 219 ? -34.725 38.395 18.799 1.00 60.53 219 LYS A O 1
ATOM 1787 N N . ASP A 1 220 ? -33.822 40.147 19.906 1.00 63.28 220 ASP A N 1
ATOM 1788 C CA . ASP A 1 220 ? -33.648 39.512 21.208 1.00 63.28 220 ASP A CA 1
ATOM 1789 C C . ASP A 1 220 ? -34.965 39.575 21.997 1.00 63.28 220 ASP A C 1
ATOM 1791 O O . ASP A 1 220 ? -35.291 40.602 22.590 1.00 63.28 220 ASP A O 1
ATOM 1795 N N . ASP A 1 221 ? -35.700 38.465 22.049 1.00 64.06 221 ASP A N 1
ATOM 1796 C CA . ASP A 1 221 ? -36.812 38.287 22.987 1.00 64.06 221 ASP A CA 1
ATOM 1797 C C . ASP A 1 221 ? -36.267 37.742 24.319 1.00 64.06 221 ASP A C 1
ATOM 1799 O O . ASP A 1 221 ? -36.123 36.534 24.523 1.00 64.06 221 ASP A O 1
ATOM 1803 N N . ARG A 1 222 ? -35.938 38.650 25.246 1.00 59.03 222 ARG A N 1
ATOM 1804 C CA . ARG A 1 222 ? -35.795 38.336 26.677 1.00 59.03 222 ARG A CA 1
ATOM 1805 C C . ARG A 1 222 ? -37.146 38.563 27.352 1.00 59.03 222 ARG A C 1
ATOM 1807 O O . ARG A 1 222 ? -37.515 39.702 27.614 1.00 59.03 222 ARG A O 1
ATOM 1814 N N . GLY A 1 223 ? -37.873 37.474 27.587 1.00 65.62 223 GLY A N 1
ATOM 1815 C CA . GLY A 1 223 ? -39.062 37.455 28.436 1.00 65.62 223 GLY A CA 1
ATOM 1816 C C . GLY A 1 223 ? -38.685 37.412 29.917 1.00 65.62 223 GLY A C 1
ATOM 1817 O O . GLY A 1 223 ? -37.821 36.622 30.307 1.00 65.62 223 GLY A O 1
ATOM 1818 N N . GLU A 1 224 ? -39.328 38.291 30.684 1.00 58.28 224 GLU A N 1
ATOM 1819 C CA . GLU A 1 224 ? -39.460 38.267 32.149 1.00 58.28 224 GLU A CA 1
ATOM 1820 C C . GLU A 1 224 ? -40.411 37.157 32.621 1.00 58.28 224 GLU A C 1
ATOM 1822 O O . GLU A 1 224 ? -41.359 36.820 31.869 1.00 58.28 224 GLU A O 1
#

Solvent-accessible surface area (backbone atoms only — not comparable to full-atom values): 14260 Å² total; per-residue (Å²): 138,82,84,69,58,70,70,58,56,52,51,47,55,57,66,70,54,58,54,71,64,59,61,49,51,56,52,49,51,54,51,53,53,52,52,56,52,50,52,53,53,53,52,54,58,51,54,59,57,55,64,73,68,74,77,75,84,82,62,94,81,57,80,80,77,74,68,89,47,73,69,53,52,52,49,48,53,69,70,51,60,72,59,66,77,74,73,76,57,85,71,74,88,76,78,79,69,84,65,88,67,57,81,80,58,70,85,37,97,80,74,61,74,57,61,68,62,48,48,67,74,50,47,63,56,57,54,53,50,52,50,51,53,50,50,48,53,51,52,53,52,38,66,71,39,69,65,73,67,18,53,51,49,51,51,52,48,59,72,69,64,80,64,81,90,68,57,71,68,56,52,53,50,51,51,48,53,54,52,53,54,52,57,54,57,58,68,73,61,81,66,92,65,72,65,73,62,65,63,58,57,58,61,56,56,62,62,65,65,68,80,73,73,82,82,79,81,82,82,84,84,82,81,132

pLDDT: mean 72.82, std 16.84, range [45.03, 97.19]

Sequence (224 aa):
EDDRPLSERVYINQHEKGSSSKLRSEKADKKAKALKIASKRLAQMKSTKKETKARKKKSKHAPTESSSLRRDYYTSLNSNALNINSSGVGITIGANAYKPRDPRLQDTLSGHLDQDVFQKRYGFLEEVQEEEIKNLKERIRVHRITGRRGQKMRRKIKEEGKGAWTALEEDETELKRRKESYVYCIGCQGKTISWWFYFSVNTIIDRIIIIGHEPKEAKDDRGE

Foldseek 3Di:
DPPDDPVVVVVCCCVVVPDPVVVVVVVVVVVVVVVVVVVVVVVVVVVVVVVVPPDDDDDPPDPPPQDPDPVSVVVCVVVPPPPVVVVVPPPCPDDPDPPVDDPQQPPDPPSDRPPVVVCVVCVVVVVVLVVLLVLLVLLLVLVPDDDPVSVVSVVVNVVVCSDDDDDSVVSVVVNVVSVVVVVVVVVVPDPPDDPVPVVVPVVVVVVVVVPPDDDDDDDDDDDD

InterPro domains:
  IPR009292 rRNA biogenesis protein RRP36 [PF06102] (57-179)
  IPR009292 rRNA biogenesis protein RRP36 [PTHR21738] (23-167)

Organism: NCBI:txid49249

Mean predicted aligned error: 21.44 Å

Secondary structure (DSSP, 8-state):
---S-HHHHHHHHHHTS--HHHHHHHHHHHHHHHHHHHHHHHHHHHHHHHHTTS--PPPTTS-------HHHHHHHHHH-S--TTTTS----TTTS------GGGSS-TT----HHHHHHHHTHHHHHHHHHHHHHHHHHHHHH--HHHHHHHHHHHHHTT------HHHHHHHHHHHHHHHHHHHHHSS----HHHHHHHHHHHHHHHGGG-PPPPPP-----